Protein AF-A0A7C2QLD8-F1 (afdb_monomer_lite)

Radius of gyration: 31.23 Å; chains: 1; bounding box: 76×57×79 Å

Secondary structure (DSSP, 8-state):
--SHHHHHHHHHHHHHHHHHHHHTHHHHHHHHHHHHHTT-HHHHHHHHHHHHHHGGG-GGGHHHHHHHHHHHHHHHHHTT-HHHHHHHHHHHHHTT---HHHHHHHHHHHHHHHHHHHHHHHHHHHHHHHHHHHHHHHHHHHHHTT-EEEEE--S-HHHHHHHHT--TTS----EEEEE---TT-PPPPPPP---GGGT----

Foldseek 3Di:
DPPVVVVVVVVVVVVVVLVVLLVCLVVLLVVLVVCLVVVVLVVNLVSLVSSCVSVPPDPVCVVSNVSSLLSNLVSCVVVLVLVCLQVSCVVVVVVPDDDPSSVVSNVVSVVVVVVVVVVLVVVQVVLLVVVVVVVVVVQVVLVVVQKHKDKADPDDPVVVCVVVVPDPSHDDNIDMDIGHDDPVDDDDPDDDDDDCVVPDDDD

pLDDT: mean 89.8, std 9.52, range [50.75, 98.25]

Sequence (203 aa):
MGVKNKEEELSQKIETLKKKAIKDIPLKTKELNRLFNKKDYNKAKKEAKNILNWADTIDEYLEYRKNALRILLQIYSSEKDYDRIIITFEDYKEIGYSDKNCTDIYEKAKKEKDKKKRQENIAKMRAVRDASLFAMNLMLIARFFNLETHPMEGFNEKLLREFLNIEDYKEIPLIIAIGYKDLTKELLPQGIRFPFSDFGKII

Structure (mmCIF, N/CA/C/O backbone):
data_AF-A0A7C2QLD8-F1
#
_entry.id   AF-A0A7C2QLD8-F1
#
loop_
_atom_site.group_PDB
_atom_site.id
_atom_site.type_symbol
_atom_site.label_atom_id
_atom_site.label_alt_id
_atom_site.label_comp_id
_atom_site.label_asym_id
_atom_site.label_entity_id
_atom_site.label_seq_id
_atom_site.pdbx_PDB_ins_code
_atom_site.Cartn_x
_atom_site.Cartn_y
_atom_site.Cartn_z
_atom_site.occupancy
_atom_site.B_iso_or_equiv
_atom_site.auth_seq_id
_atom_site.auth_comp_id
_atom_site.auth_asym_id
_atom_site.auth_atom_id
_atom_site.pdbx_PDB_model_num
ATOM 1 N N . MET A 1 1 ? 48.473 -26.839 -20.987 1.00 50.75 1 MET A N 1
ATOM 2 C CA . MET A 1 1 ? 48.620 -25.764 -22.002 1.00 50.75 1 MET A CA 1
ATOM 3 C C . MET A 1 1 ? 47.391 -25.557 -22.909 1.00 50.75 1 MET A C 1
ATOM 5 O O . MET A 1 1 ? 47.418 -24.621 -23.689 1.00 50.75 1 MET A O 1
ATOM 9 N N . GLY A 1 2 ? 46.295 -26.331 -22.802 1.00 55.78 2 GLY A N 1
ATOM 10 C CA . GLY A 1 2 ? 45.132 -26.210 -23.712 1.00 55.78 2 GLY A CA 1
ATOM 11 C C . GLY A 1 2 ? 43.966 -25.302 -23.273 1.00 55.78 2 GLY A C 1
ATOM 12 O O . GLY A 1 2 ? 43.025 -25.141 -24.041 1.00 55.78 2 GLY A O 1
ATOM 13 N N . VAL A 1 3 ? 43.995 -24.728 -22.061 1.00 53.91 3 VAL A N 1
ATOM 14 C CA . VAL A 1 3 ? 42.891 -23.897 -21.521 1.00 53.91 3 VAL A CA 1
ATOM 15 C C . VAL A 1 3 ? 43.094 -22.403 -21.821 1.00 53.91 3 VAL A C 1
ATOM 17 O O . VAL A 1 3 ? 42.175 -21.766 -22.323 1.00 53.91 3 VAL A O 1
ATOM 20 N N . LYS A 1 4 ? 44.322 -21.878 -21.658 1.00 54.81 4 LYS A N 1
ATOM 21 C CA . LYS A 1 4 ? 44.669 -20.470 -21.959 1.00 54.81 4 LYS A CA 1
ATOM 22 C C . LYS A 1 4 ? 44.358 -20.051 -23.407 1.00 54.81 4 LYS A C 1
ATOM 24 O O . LYS A 1 4 ? 43.872 -18.954 -23.632 1.00 54.81 4 LYS A O 1
ATOM 29 N N . ASN A 1 5 ? 44.547 -20.959 -24.369 1.00 64.38 5 ASN A N 1
ATOM 30 C CA . ASN A 1 5 ? 44.339 -20.678 -25.795 1.00 64.38 5 ASN A CA 1
ATOM 31 C C . ASN A 1 5 ? 42.841 -20.542 -26.166 1.00 64.38 5 ASN A C 1
ATOM 33 O O . ASN A 1 5 ? 42.479 -19.769 -27.045 1.00 64.38 5 ASN A O 1
ATOM 37 N N . LYS A 1 6 ? 41.940 -21.246 -25.456 1.00 68.88 6 LYS A N 1
ATOM 38 C CA . LYS A 1 6 ? 40.483 -21.125 -25.664 1.00 68.88 6 LYS A CA 1
ATOM 39 C C . LYS A 1 6 ? 39.905 -19.851 -25.043 1.00 68.88 6 LYS A C 1
ATOM 41 O O . LYS A 1 6 ? 38.970 -19.282 -25.599 1.00 68.88 6 LYS A O 1
ATOM 46 N N . GLU A 1 7 ? 40.446 -19.409 -23.909 1.00 73.31 7 GLU A N 1
ATOM 47 C CA . GLU A 1 7 ? 40.045 -18.152 -23.261 1.00 73.31 7 GLU A CA 1
ATOM 48 C C . GLU A 1 7 ? 40.480 -16.925 -24.075 1.00 73.31 7 GLU A C 1
ATOM 50 O O . GLU A 1 7 ? 39.701 -15.980 -24.225 1.00 73.31 7 GLU A O 1
ATOM 55 N N . GLU A 1 8 ? 41.675 -16.959 -24.672 1.00 75.25 8 GLU A N 1
ATOM 56 C CA . GLU A 1 8 ? 42.150 -15.919 -25.595 1.00 75.25 8 GLU A CA 1
ATOM 57 C C . GLU A 1 8 ? 41.310 -15.865 -26.880 1.00 75.25 8 GLU A C 1
ATOM 59 O O . GLU A 1 8 ? 40.877 -14.785 -27.287 1.00 75.25 8 GLU A O 1
ATOM 64 N N . GLU A 1 9 ? 40.980 -17.016 -27.477 1.00 77.69 9 GLU A N 1
ATOM 65 C CA . GLU A 1 9 ? 40.139 -17.083 -28.681 1.00 77.69 9 GLU A CA 1
ATOM 66 C C . GLU A 1 9 ? 38.700 -16.591 -28.419 1.00 77.69 9 GLU A C 1
ATOM 68 O O . GLU A 1 9 ? 38.104 -15.887 -29.242 1.00 77.69 9 GLU A O 1
ATOM 73 N N . LEU A 1 10 ? 38.131 -16.918 -27.252 1.00 78.12 10 LEU A N 1
ATOM 74 C CA . LEU A 1 10 ? 36.814 -16.432 -26.835 1.00 78.12 10 LEU A CA 1
ATOM 75 C C . LEU A 1 10 ? 36.833 -14.916 -26.591 1.00 78.12 10 LEU A C 1
ATOM 77 O O . LEU A 1 10 ? 35.925 -14.213 -27.037 1.00 78.12 10 LEU A O 1
ATOM 81 N N . SER A 1 11 ? 37.881 -14.406 -25.942 1.00 76.44 11 SER A N 1
ATOM 82 C CA . SER A 1 11 ? 38.056 -12.973 -25.680 1.00 76.44 11 SER A CA 1
ATOM 83 C C . SER A 1 11 ? 38.175 -12.171 -26.980 1.00 76.44 11 SER A C 1
ATOM 85 O O . SER A 1 11 ? 37.479 -11.169 -27.149 1.00 76.44 11 SER A O 1
ATOM 87 N N . GLN A 1 12 ? 38.946 -12.662 -27.955 1.00 77.75 12 GLN A N 1
ATOM 88 C CA . GLN A 1 12 ? 39.063 -12.047 -29.283 1.00 77.75 12 GLN A CA 1
ATOM 89 C C . GLN A 1 12 ? 37.739 -12.066 -30.065 1.00 77.75 12 GLN A C 1
ATOM 91 O O . GLN A 1 12 ? 37.377 -11.075 -30.712 1.00 77.75 12 GLN A O 1
ATOM 96 N N . LYS A 1 13 ? 36.963 -13.159 -29.982 1.00 80.50 13 LYS A N 1
ATOM 97 C CA . LYS A 1 13 ? 35.613 -13.229 -30.575 1.00 80.50 13 LYS A CA 1
ATOM 98 C C . LYS A 1 13 ? 34.661 -12.223 -29.930 1.00 80.50 13 LYS A C 1
ATOM 100 O O . LYS A 1 13 ? 33.945 -11.528 -30.650 1.00 80.50 13 LYS A O 1
ATOM 105 N N . ILE A 1 14 ? 34.674 -12.100 -28.603 1.00 78.31 14 ILE A N 1
ATOM 106 C CA . ILE A 1 14 ? 33.857 -11.121 -27.867 1.00 78.31 14 ILE A CA 1
ATOM 107 C C . ILE A 1 14 ? 34.224 -9.694 -28.282 1.00 78.31 14 ILE A C 1
ATOM 109 O O . ILE A 1 14 ? 33.335 -8.883 -28.540 1.00 78.31 14 ILE A O 1
ATOM 113 N N . GLU A 1 15 ? 35.512 -9.381 -28.396 1.00 76.12 15 GLU A N 1
ATOM 114 C CA . GLU A 1 15 ? 35.967 -8.046 -28.785 1.00 76.12 15 GLU A CA 1
ATOM 115 C C . GLU A 1 15 ? 35.586 -7.700 -30.233 1.00 76.12 15 GLU A C 1
ATOM 117 O O . GLU A 1 15 ? 35.131 -6.590 -30.518 1.00 76.12 15 GLU A O 1
ATOM 122 N N . THR A 1 16 ? 35.670 -8.674 -31.142 1.00 76.69 16 THR A N 1
ATOM 123 C CA . THR A 1 16 ? 35.228 -8.523 -32.538 1.00 76.69 16 THR A CA 1
ATOM 124 C C . THR A 1 16 ? 33.717 -8.289 -32.628 1.00 76.69 16 THR A C 1
ATOM 126 O O . THR A 1 16 ? 33.258 -7.415 -33.368 1.00 76.69 16 THR A O 1
ATOM 129 N N . LEU A 1 17 ? 32.930 -9.025 -31.836 1.00 75.38 17 LEU A N 1
ATOM 130 C CA . LEU A 1 17 ? 31.478 -8.849 -31.746 1.00 75.38 17 LEU A CA 1
ATOM 131 C C . LEU A 1 17 ? 31.103 -7.479 -31.169 1.00 75.38 17 LEU A C 1
ATOM 133 O O . LEU A 1 17 ? 30.200 -6.834 -31.701 1.00 75.38 17 LEU A O 1
ATOM 137 N N . LYS A 1 18 ? 31.819 -7.000 -30.142 1.00 71.62 18 LYS A N 1
ATOM 138 C CA . LYS A 1 18 ? 31.641 -5.648 -29.587 1.00 71.62 18 LYS A CA 1
ATOM 139 C C . LYS A 1 18 ? 31.936 -4.571 -30.633 1.00 71.62 18 LYS A C 1
ATOM 141 O O . LYS A 1 18 ? 31.103 -3.695 -30.842 1.00 71.62 18 LYS A O 1
ATOM 146 N N . LYS A 1 19 ? 33.059 -4.669 -31.355 1.00 74.06 19 LYS A N 1
ATOM 147 C CA . LYS A 1 19 ? 33.427 -3.723 -32.430 1.00 74.06 19 LYS A CA 1
ATOM 148 C C . LYS A 1 19 ? 32.376 -3.675 -33.544 1.00 74.06 19 LYS A C 1
ATOM 150 O O . LYS A 1 19 ? 32.024 -2.594 -34.012 1.00 74.06 19 LYS A O 1
ATOM 155 N N . LYS A 1 20 ? 31.828 -4.831 -33.937 1.00 74.44 20 LYS A N 1
ATOM 156 C CA . LYS A 1 20 ? 30.738 -4.905 -34.922 1.00 74.44 20 LYS A CA 1
ATOM 157 C C . LYS A 1 20 ? 29.444 -4.273 -34.397 1.00 74.44 20 LYS A C 1
ATOM 159 O O . LYS A 1 20 ? 28.842 -3.468 -35.097 1.00 74.44 20 LYS A O 1
ATOM 164 N N . ALA A 1 21 ? 29.053 -4.586 -33.161 1.00 72.94 21 ALA A N 1
ATOM 165 C CA . ALA A 1 21 ? 27.868 -4.011 -32.525 1.00 72.94 21 ALA A CA 1
ATOM 166 C C . ALA A 1 21 ? 27.936 -2.479 -32.412 1.00 72.94 21 ALA A C 1
ATOM 168 O O . ALA A 1 21 ? 26.931 -1.818 -32.660 1.00 72.94 21 ALA A O 1
ATOM 169 N N . ILE A 1 22 ? 29.114 -1.923 -32.105 1.00 73.50 22 ILE A N 1
ATOM 170 C CA . ILE A 1 22 ? 29.354 -0.474 -32.046 1.00 73.50 22 ILE A CA 1
ATOM 171 C C . ILE A 1 22 ? 29.157 0.173 -33.426 1.00 73.50 22 ILE A C 1
ATOM 173 O O . ILE A 1 22 ? 28.433 1.158 -33.546 1.00 73.50 22 ILE A O 1
ATOM 177 N N . LYS A 1 23 ? 29.721 -0.417 -34.489 1.00 77.31 23 LYS A N 1
ATOM 178 C CA . LYS A 1 23 ? 29.583 0.097 -35.865 1.00 77.31 23 LYS A CA 1
ATOM 179 C C . LYS A 1 23 ? 28.127 0.124 -36.353 1.00 77.31 23 LYS A C 1
ATOM 181 O O . LYS A 1 23 ? 27.756 0.987 -37.146 1.00 77.31 23 LYS A O 1
ATOM 186 N N . ASP A 1 24 ? 27.299 -0.796 -35.864 1.00 84.56 24 ASP A N 1
ATOM 187 C CA . ASP A 1 24 ? 25.896 -0.928 -36.263 1.00 84.56 24 ASP A CA 1
ATOM 188 C C . ASP A 1 24 ? 24.938 -0.003 -35.479 1.00 84.56 24 ASP A C 1
ATOM 190 O O . ASP A 1 24 ? 23.747 0.050 -35.806 1.00 84.56 24 ASP A O 1
ATOM 194 N N . ILE A 1 25 ? 25.414 0.752 -34.474 1.00 84.75 25 ILE A N 1
ATOM 195 C CA . ILE A 1 25 ? 24.577 1.631 -33.629 1.00 84.75 25 ILE A CA 1
ATOM 196 C C . ILE A 1 25 ? 23.670 2.562 -34.457 1.00 84.75 25 ILE A C 1
ATOM 198 O O . ILE A 1 25 ? 22.463 2.566 -34.197 1.00 84.75 25 ILE A O 1
ATOM 202 N N . PRO A 1 26 ? 24.149 3.287 -35.490 1.00 88.31 26 PRO A N 1
ATOM 203 C CA . PRO A 1 26 ? 23.287 4.186 -36.262 1.00 88.31 26 PRO A CA 1
ATOM 204 C C . PRO A 1 26 ? 22.123 3.469 -36.963 1.00 88.31 26 PR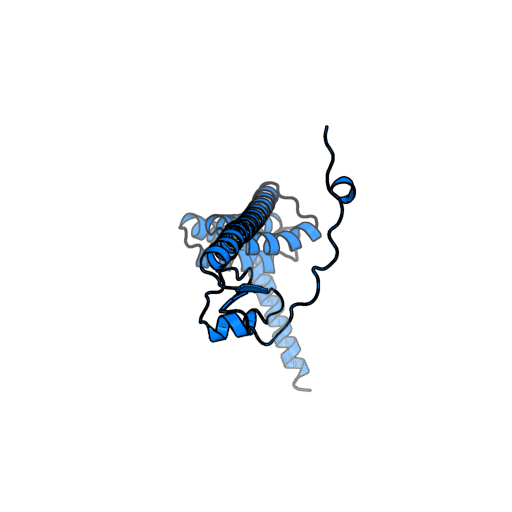O A C 1
ATOM 206 O O . PRO A 1 26 ? 20.997 3.975 -36.999 1.00 88.31 26 PRO A O 1
ATOM 209 N N . LEU A 1 27 ? 22.368 2.270 -37.505 1.00 89.56 27 LEU A N 1
ATOM 210 C CA . LEU A 1 27 ? 21.331 1.446 -38.137 1.00 89.56 27 LEU A CA 1
ATOM 211 C C . LEU A 1 27 ? 20.310 0.968 -37.103 1.00 89.56 27 LEU A C 1
ATOM 213 O O . LEU A 1 27 ? 19.102 1.032 -37.337 1.00 89.56 27 LEU A O 1
ATOM 217 N N . LYS A 1 28 ? 20.788 0.557 -35.931 1.00 90.19 28 LYS A N 1
ATOM 218 C CA . LYS A 1 28 ? 19.948 0.129 -34.811 1.00 90.19 28 LYS A CA 1
ATOM 219 C C . LYS A 1 28 ? 19.099 1.260 -34.253 1.00 90.19 28 LYS A C 1
ATOM 221 O O . LYS A 1 28 ? 17.936 1.041 -33.935 1.00 90.19 28 LYS A O 1
ATOM 226 N N . THR A 1 29 ? 19.612 2.486 -34.203 1.00 91.12 29 THR A N 1
ATOM 227 C CA . THR A 1 29 ? 18.812 3.648 -33.800 1.00 91.12 29 THR A CA 1
ATOM 228 C C . THR A 1 29 ? 17.706 3.960 -34.809 1.00 91.12 29 THR A C 1
ATOM 230 O O . THR A 1 29 ? 16.588 4.280 -34.402 1.00 91.12 29 THR A O 1
ATOM 233 N N . LYS A 1 30 ? 17.962 3.819 -36.119 1.00 93.50 30 LYS A N 1
ATOM 234 C CA . LYS A 1 30 ? 16.899 3.929 -37.139 1.00 93.50 30 LYS A CA 1
ATOM 235 C C . LYS A 1 30 ? 15.816 2.874 -36.924 1.00 93.50 30 LYS A C 1
ATOM 237 O O . LYS A 1 30 ? 14.629 3.199 -36.973 1.00 93.50 30 LYS A O 1
ATOM 242 N N . GLU A 1 31 ? 16.219 1.639 -36.639 1.00 94.06 31 GLU A N 1
ATOM 243 C CA . GLU A 1 31 ? 15.288 0.553 -36.336 1.00 94.06 31 GLU A CA 1
ATOM 244 C C . GLU A 1 31 ? 14.499 0.811 -35.046 1.00 94.06 31 GLU A C 1
ATOM 246 O O . GLU A 1 31 ? 13.280 0.656 -35.041 1.00 94.06 31 GLU A O 1
ATOM 251 N N . LEU A 1 32 ? 15.146 1.294 -33.984 1.00 95.06 32 LEU A N 1
ATOM 252 C CA . LEU A 1 32 ? 14.486 1.690 -32.741 1.00 95.06 32 LEU A CA 1
ATOM 253 C C . LEU A 1 32 ? 13.389 2.731 -32.995 1.00 95.06 32 LEU A C 1
ATOM 255 O O . LEU A 1 32 ? 12.254 2.544 -32.559 1.00 95.06 32 LEU A O 1
ATOM 259 N N . ASN A 1 33 ? 13.704 3.797 -33.736 1.00 94.12 33 ASN A N 1
ATOM 260 C CA . ASN A 1 33 ? 12.729 4.832 -34.088 1.00 94.12 33 ASN A CA 1
ATOM 261 C C . ASN A 1 33 ? 11.556 4.242 -34.887 1.00 94.12 33 ASN A C 1
ATOM 263 O O . ASN A 1 33 ? 10.396 4.565 -34.631 1.00 94.12 33 ASN A O 1
ATOM 267 N N . ARG A 1 34 ? 11.839 3.329 -35.825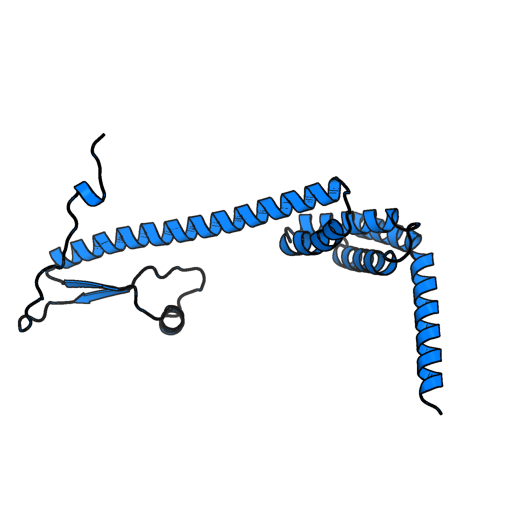 1.00 96.50 34 ARG A N 1
ATOM 268 C CA . ARG A 1 34 ? 10.810 2.627 -36.603 1.00 96.50 34 ARG A CA 1
ATOM 269 C C . ARG A 1 34 ? 9.896 1.789 -35.708 1.00 96.50 34 ARG A C 1
ATOM 271 O O . ARG A 1 34 ? 8.678 1.854 -35.865 1.00 96.50 34 ARG A O 1
ATOM 278 N N . LEU A 1 35 ? 10.465 1.012 -34.787 1.00 95.62 35 LEU A N 1
ATOM 279 C CA . LEU A 1 35 ? 9.721 0.172 -33.843 1.00 95.62 35 LEU A CA 1
ATOM 280 C C . LEU A 1 35 ? 8.861 1.018 -32.902 1.00 95.62 35 LEU A C 1
ATOM 282 O O . LEU A 1 35 ? 7.687 0.706 -32.704 1.00 95.62 35 LEU A O 1
ATOM 286 N N . PHE A 1 36 ? 9.416 2.114 -32.384 1.00 95.19 36 PHE A N 1
ATOM 287 C CA . PHE A 1 36 ? 8.699 3.052 -31.526 1.00 95.19 36 PHE A CA 1
ATOM 288 C C . PHE A 1 36 ? 7.504 3.689 -32.246 1.00 95.19 36 PHE A C 1
ATOM 290 O O . PHE A 1 36 ? 6.389 3.655 -31.727 1.00 95.19 36 PHE A O 1
ATOM 297 N N . ASN A 1 37 ? 7.696 4.165 -33.480 1.00 95.25 37 ASN A N 1
ATOM 298 C CA . ASN A 1 37 ? 6.623 4.747 -34.294 1.00 95.25 37 ASN A CA 1
ATOM 299 C C . ASN A 1 37 ? 5.527 3.729 -34.643 1.00 95.25 37 ASN A C 1
ATOM 301 O O . ASN A 1 37 ? 4.348 4.073 -34.690 1.00 95.25 37 ASN A O 1
ATOM 305 N N . LYS A 1 38 ? 5.899 2.459 -34.842 1.00 95.56 38 LYS A N 1
ATOM 306 C CA . LYS A 1 38 ? 4.953 1.347 -35.036 1.00 95.56 38 LYS A CA 1
ATOM 307 C C . LYS A 1 38 ? 4.276 0.877 -33.745 1.00 95.56 38 LYS A C 1
ATOM 309 O O . LYS A 1 38 ? 3.444 -0.023 -33.810 1.00 95.56 38 LYS A O 1
ATOM 314 N N . LYS A 1 39 ? 4.622 1.459 -32.592 1.00 93.31 39 LYS A N 1
ATOM 315 C CA . LYS A 1 39 ? 4.163 1.049 -31.256 1.00 93.31 39 LYS A CA 1
ATOM 316 C C . LYS A 1 39 ? 4.509 -0.403 -30.895 1.00 93.31 39 LYS A C 1
ATOM 318 O O . LYS A 1 39 ? 3.873 -0.995 -30.028 1.00 93.31 39 LYS A O 1
ATOM 323 N N . ASP A 1 40 ? 5.549 -0.975 -31.506 1.00 95.69 40 ASP A N 1
ATOM 324 C CA . ASP A 1 40 ? 6.104 -2.272 -31.093 1.00 95.69 40 ASP A CA 1
ATOM 325 C C . ASP A 1 40 ? 7.029 -2.058 -29.883 1.00 95.69 40 ASP A C 1
ATOM 327 O O . ASP A 1 40 ? 8.259 -2.128 -29.966 1.00 95.69 40 ASP A O 1
ATOM 331 N N . TYR A 1 41 ? 6.422 -1.710 -28.743 1.00 94.25 41 TYR A N 1
ATOM 332 C CA . TYR A 1 41 ? 7.142 -1.279 -27.543 1.00 94.25 41 TYR A CA 1
ATOM 333 C C . TYR A 1 41 ? 8.012 -2.377 -26.936 1.00 94.25 41 TYR A C 1
ATOM 335 O O . TYR A 1 41 ? 9.070 -2.083 -26.386 1.00 94.25 41 TYR A O 1
ATOM 343 N N . ASN A 1 42 ? 7.635 -3.648 -27.078 1.00 94.00 42 ASN A N 1
ATOM 344 C CA . ASN A 1 42 ? 8.445 -4.755 -26.573 1.00 94.00 42 ASN A CA 1
ATOM 345 C C . ASN A 1 42 ? 9.786 -4.851 -27.309 1.00 94.00 42 ASN A C 1
ATOM 347 O O . ASN A 1 42 ? 10.839 -4.913 -26.666 1.00 94.00 42 ASN A O 1
ATOM 351 N N . LYS A 1 43 ? 9.771 -4.803 -28.648 1.00 95.12 43 LYS A N 1
ATOM 352 C CA . LYS A 1 43 ? 11.015 -4.810 -29.429 1.00 95.12 43 LYS A CA 1
ATOM 353 C C . LYS A 1 43 ? 11.778 -3.497 -29.287 1.00 95.12 43 LYS A C 1
ATOM 355 O O . LYS A 1 43 ? 12.996 -3.538 -29.138 1.00 95.12 43 LYS A O 1
ATOM 360 N N . ALA A 1 44 ? 11.084 -2.358 -29.251 1.00 95.38 44 ALA A N 1
ATOM 361 C CA . ALA A 1 44 ? 11.714 -1.053 -29.053 1.00 95.38 44 ALA A CA 1
ATOM 362 C C . ALA A 1 44 ? 12.468 -0.975 -27.714 1.00 95.38 44 ALA A C 1
ATOM 364 O O . ALA A 1 44 ? 13.627 -0.575 -27.692 1.00 95.38 44 ALA A O 1
ATOM 365 N N . LYS A 1 45 ? 11.873 -1.440 -26.603 1.00 95.56 45 LYS A N 1
ATOM 366 C CA . LYS A 1 45 ? 12.555 -1.501 -25.296 1.00 95.56 45 LYS A CA 1
ATOM 367 C C . LYS A 1 45 ? 13.815 -2.360 -25.345 1.00 95.56 45 LYS A C 1
ATOM 369 O O . LYS A 1 45 ? 14.839 -1.970 -24.787 1.00 95.56 45 LYS A O 1
ATOM 374 N N . LYS A 1 46 ? 13.747 -3.526 -25.999 1.00 94.56 46 LYS A N 1
ATOM 375 C CA . LYS A 1 46 ? 14.904 -4.419 -26.157 1.00 94.56 46 LYS A CA 1
ATOM 376 C C . LYS A 1 46 ? 16.024 -3.730 -26.935 1.00 94.56 46 LYS A C 1
ATOM 378 O O . LYS A 1 46 ? 17.168 -3.752 -26.492 1.00 94.56 46 LYS A O 1
ATOM 383 N N . GLU A 1 47 ? 15.692 -3.086 -28.049 1.00 93.38 47 GLU A N 1
ATOM 384 C CA . GLU A 1 47 ? 16.689 -2.422 -28.888 1.00 93.38 47 GLU A CA 1
ATOM 385 C C . GLU A 1 47 ? 17.282 -1.176 -28.220 1.00 93.38 47 GLU A C 1
ATOM 387 O O . GLU A 1 47 ? 18.493 -0.979 -28.276 1.00 93.38 47 GLU A O 1
ATOM 392 N N . ALA A 1 48 ? 16.474 -0.391 -27.501 1.00 93.06 48 ALA A N 1
ATOM 393 C CA . ALA A 1 48 ? 16.963 0.737 -26.713 1.00 93.06 48 ALA A CA 1
ATOM 394 C C . ALA A 1 48 ? 17.980 0.290 -25.652 1.00 93.06 48 ALA A C 1
ATOM 396 O O . ALA A 1 48 ? 19.064 0.858 -25.578 1.00 93.06 48 ALA A O 1
ATOM 397 N N . LYS A 1 49 ? 17.684 -0.773 -24.889 1.00 91.50 49 LYS A N 1
ATOM 398 C CA . LYS A 1 49 ? 18.621 -1.337 -23.897 1.00 91.50 49 LYS A CA 1
ATOM 399 C C . LYS A 1 49 ? 19.924 -1.820 -24.533 1.00 91.50 49 LYS A C 1
ATOM 401 O O . LYS A 1 49 ? 20.991 -1.570 -23.985 1.00 91.50 49 LYS A O 1
ATOM 406 N N . ASN A 1 50 ? 19.848 -2.469 -25.697 1.00 89.44 50 ASN A N 1
ATOM 407 C CA . ASN A 1 50 ? 21.040 -2.892 -26.434 1.00 89.44 50 ASN A CA 1
ATOM 408 C C . ASN A 1 50 ? 21.927 -1.691 -26.799 1.00 89.44 50 ASN A C 1
ATOM 410 O O . ASN A 1 50 ? 23.130 -1.729 -26.561 1.00 89.44 50 ASN A O 1
ATOM 414 N N . ILE A 1 51 ? 21.332 -0.617 -27.334 1.00 89.12 51 ILE A N 1
ATOM 415 C CA . ILE A 1 51 ? 22.063 0.607 -27.694 1.00 89.12 51 ILE A CA 1
ATOM 416 C C . ILE A 1 51 ? 22.692 1.248 -26.452 1.00 89.12 51 ILE A C 1
ATOM 418 O O . ILE A 1 51 ? 23.867 1.597 -26.493 1.00 89.12 51 ILE A O 1
ATOM 422 N N . LEU A 1 52 ? 21.946 1.365 -25.348 1.00 88.25 52 LEU A N 1
ATOM 423 C CA . LEU A 1 52 ? 22.455 1.938 -24.097 1.00 88.25 52 LEU A CA 1
ATOM 424 C C . LEU A 1 52 ? 23.656 1.160 -23.545 1.00 88.25 52 LEU A C 1
ATOM 426 O O . LEU A 1 52 ? 24.634 1.779 -23.145 1.00 88.25 52 LEU A O 1
ATOM 430 N N . ASN A 1 53 ? 23.613 -0.174 -23.594 1.00 84.31 53 ASN A N 1
ATOM 431 C CA . ASN A 1 53 ? 24.700 -1.029 -23.115 1.00 84.31 53 ASN A CA 1
ATOM 432 C C . ASN A 1 53 ? 25.964 -0.957 -23.989 1.00 84.31 53 ASN A C 1
ATOM 434 O O . ASN A 1 53 ? 27.067 -1.150 -23.489 1.00 84.31 53 ASN A O 1
ATOM 438 N N . TRP A 1 54 ? 25.824 -0.755 -25.303 1.00 79.94 54 TRP A N 1
ATOM 439 C CA . TRP A 1 54 ? 26.964 -0.756 -26.231 1.00 79.94 54 TRP A CA 1
ATOM 440 C C . TRP A 1 54 ? 27.579 0.625 -26.456 1.00 79.94 54 TRP A C 1
ATOM 442 O O . TRP A 1 54 ? 28.754 0.710 -26.800 1.00 79.94 54 TRP A O 1
ATOM 452 N N . ALA A 1 55 ? 26.805 1.695 -26.272 1.00 70.31 55 ALA A N 1
ATOM 453 C CA . ALA A 1 55 ? 27.252 3.070 -26.483 1.00 70.31 55 ALA A CA 1
ATOM 454 C C . ALA A 1 55 ? 27.975 3.683 -25.266 1.00 70.31 55 ALA A C 1
ATOM 456 O O . ALA A 1 55 ? 28.371 4.842 -25.323 1.00 70.31 55 ALA A O 1
ATOM 457 N N . ASP A 1 56 ? 28.143 2.937 -24.170 1.00 63.12 56 ASP A N 1
ATOM 458 C CA . ASP A 1 56 ? 28.709 3.441 -22.908 1.00 63.12 56 ASP A CA 1
ATOM 459 C C . ASP A 1 56 ? 30.221 3.747 -22.983 1.00 63.12 56 ASP A C 1
ATOM 461 O O . ASP A 1 56 ? 30.792 4.334 -22.074 1.00 63.12 56 ASP A O 1
ATOM 465 N N . THR A 1 57 ? 30.888 3.358 -24.075 1.00 58.31 57 THR A N 1
ATOM 466 C CA . THR A 1 57 ? 32.356 3.339 -24.175 1.00 58.31 57 THR A CA 1
ATOM 467 C C . THR A 1 57 ? 32.979 4.405 -25.084 1.00 58.31 57 THR A C 1
ATOM 469 O O . THR A 1 57 ? 34.203 4.447 -25.173 1.00 58.31 57 THR A O 1
ATOM 472 N N . ILE A 1 58 ? 32.198 5.213 -25.820 1.00 63.62 58 ILE A N 1
ATOM 473 C CA . ILE A 1 58 ? 32.730 6.112 -26.869 1.00 63.62 58 ILE A CA 1
ATOM 474 C C . ILE A 1 58 ? 31.867 7.383 -27.010 1.00 63.62 58 ILE A C 1
ATOM 476 O O . ILE A 1 58 ? 30.687 7.291 -27.355 1.00 63.62 58 ILE A O 1
ATOM 480 N N . ASP A 1 59 ? 32.477 8.564 -26.846 1.00 67.19 59 ASP A N 1
ATOM 481 C CA . ASP A 1 59 ? 31.811 9.883 -26.928 1.00 67.19 59 ASP A CA 1
ATOM 482 C C . ASP A 1 59 ? 31.087 10.138 -28.263 1.00 67.19 59 ASP A C 1
ATOM 484 O O . ASP A 1 59 ? 30.046 10.795 -28.302 1.00 67.19 59 ASP A O 1
ATOM 488 N N . GLU A 1 60 ? 31.584 9.559 -29.360 1.00 76.12 60 GLU A N 1
ATOM 489 C CA . GLU A 1 60 ? 30.991 9.652 -30.703 1.00 76.12 60 GLU A CA 1
ATOM 490 C C . GLU A 1 60 ? 29.527 9.165 -30.752 1.00 76.12 60 GLU A C 1
ATOM 492 O O . GLU A 1 60 ? 28.729 9.665 -31.548 1.00 76.12 60 GLU A O 1
ATOM 497 N N . TYR A 1 61 ? 29.131 8.232 -29.874 1.00 80.50 61 TYR A N 1
ATOM 498 C CA . TYR A 1 61 ? 27.778 7.658 -29.871 1.00 80.50 61 TYR A CA 1
ATOM 499 C C . TYR A 1 61 ? 26.829 8.274 -28.839 1.00 80.50 61 TYR A C 1
ATOM 501 O O . TYR A 1 61 ? 25.706 7.785 -28.658 1.00 80.50 61 TYR A O 1
ATOM 509 N N . LEU A 1 62 ? 27.235 9.369 -28.192 1.00 80.25 62 LEU A N 1
ATOM 510 C CA . LEU A 1 62 ? 26.463 10.009 -27.130 1.00 80.25 62 LEU A CA 1
ATOM 511 C C . LEU A 1 62 ? 25.042 10.390 -27.578 1.00 80.25 62 LEU A C 1
ATOM 513 O O . LEU A 1 62 ? 24.087 10.191 -26.830 1.00 80.25 62 LEU A O 1
ATOM 517 N N . GLU A 1 63 ? 24.873 10.881 -28.807 1.00 84.19 63 GLU A N 1
ATOM 518 C CA . GLU A 1 63 ? 23.558 11.290 -29.323 1.00 84.19 63 GLU A CA 1
ATOM 519 C C . GLU A 1 63 ? 22.615 10.097 -29.558 1.00 84.19 63 GLU A C 1
ATOM 521 O O . GLU A 1 63 ? 21.422 10.146 -29.246 1.00 84.19 63 GLU A O 1
ATOM 526 N N . TYR A 1 64 ? 23.150 8.968 -30.029 1.00 87.88 64 TYR A N 1
ATOM 527 C CA . TYR A 1 64 ? 22.374 7.737 -30.193 1.00 87.88 64 TYR A CA 1
ATOM 528 C C . TYR A 1 64 ? 21.943 7.167 -28.840 1.00 87.88 64 TYR A C 1
ATOM 530 O O . TYR A 1 64 ? 20.804 6.712 -28.690 1.00 87.88 64 TYR A O 1
ATOM 538 N N . ARG A 1 65 ? 22.829 7.251 -27.842 1.00 85.88 65 ARG A N 1
ATOM 539 C CA . ARG A 1 65 ? 22.546 6.870 -26.456 1.00 85.88 65 ARG A CA 1
ATOM 540 C C . ARG A 1 65 ? 21.451 7.750 -25.849 1.00 85.88 65 ARG A C 1
ATOM 542 O O . ARG A 1 65 ? 20.478 7.215 -25.319 1.00 85.88 65 ARG A O 1
ATOM 549 N N . LYS A 1 66 ? 21.555 9.076 -26.001 1.00 87.50 66 LYS A N 1
ATOM 550 C CA . LYS A 1 66 ? 20.528 10.054 -25.594 1.00 87.50 66 LYS A CA 1
ATOM 551 C C . LYS A 1 66 ? 19.163 9.715 -26.186 1.00 87.50 66 LYS A C 1
ATOM 553 O O . LYS A 1 66 ? 18.171 9.630 -25.460 1.00 87.50 66 LYS A O 1
ATOM 558 N N . ASN A 1 67 ? 19.106 9.458 -27.496 1.00 90.50 67 ASN A N 1
ATOM 559 C CA . ASN A 1 67 ? 17.856 9.099 -28.164 1.00 90.50 67 ASN A CA 1
ATOM 560 C C . ASN A 1 67 ? 17.273 7.776 -27.642 1.00 90.50 67 ASN A C 1
ATOM 562 O O . ASN A 1 67 ? 16.070 7.695 -27.389 1.00 90.50 67 ASN A O 1
ATOM 566 N N . ALA A 1 68 ? 18.112 6.753 -27.451 1.00 92.38 68 ALA A N 1
ATOM 567 C CA . ALA A 1 68 ? 17.679 5.466 -26.915 1.00 92.38 68 ALA A CA 1
ATOM 568 C C . ALA A 1 68 ? 17.115 5.593 -25.492 1.00 92.38 68 ALA A C 1
ATOM 570 O O . ALA A 1 68 ? 16.043 5.048 -25.218 1.00 92.38 68 ALA A O 1
ATOM 571 N N . LEU A 1 69 ? 17.780 6.361 -24.621 1.00 92.25 69 LEU A N 1
ATOM 572 C CA . LEU A 1 69 ? 17.307 6.641 -23.264 1.00 92.25 69 LEU A CA 1
ATOM 573 C C . LEU A 1 69 ? 15.962 7.365 -23.299 1.00 92.25 69 LEU A C 1
ATOM 575 O O . LEU A 1 69 ? 15.006 6.922 -22.667 1.00 92.25 69 LEU A O 1
ATOM 579 N N . ARG A 1 70 ? 15.853 8.431 -24.098 1.00 92.81 70 ARG A N 1
ATOM 580 C CA . ARG A 1 70 ? 14.617 9.207 -24.244 1.00 92.81 70 ARG A CA 1
ATOM 581 C C . ARG A 1 70 ? 13.440 8.331 -24.669 1.00 92.81 70 ARG A C 1
ATOM 583 O O . ARG A 1 70 ? 12.380 8.404 -24.055 1.00 92.81 70 ARG A O 1
ATOM 590 N N . ILE A 1 71 ? 13.620 7.495 -25.692 1.00 94.75 71 ILE A N 1
ATOM 591 C CA . ILE A 1 71 ? 12.569 6.584 -26.173 1.00 94.75 71 ILE A CA 1
ATOM 592 C C . ILE A 1 71 ? 12.196 5.572 -25.091 1.00 94.75 71 ILE A C 1
ATOM 594 O O . ILE A 1 71 ? 11.014 5.342 -24.850 1.00 94.75 71 ILE A O 1
ATOM 598 N N . LEU A 1 72 ? 13.184 4.996 -24.404 1.00 95.38 72 LEU A N 1
ATOM 599 C CA . LEU A 1 72 ? 12.939 4.037 -23.331 1.00 95.38 72 LEU A CA 1
ATOM 600 C C . LEU A 1 72 ? 12.110 4.656 -22.195 1.00 95.38 72 LEU A C 1
ATOM 602 O O . LEU A 1 72 ? 11.112 4.068 -21.775 1.00 95.38 72 LEU A O 1
ATOM 606 N N . LEU A 1 73 ? 12.476 5.861 -21.750 1.00 95.31 73 LEU A N 1
ATOM 607 C CA . LEU A 1 73 ? 11.743 6.594 -20.717 1.00 95.31 73 LEU A CA 1
ATOM 608 C C . LEU A 1 73 ? 10.336 6.990 -21.179 1.00 95.31 73 LEU A C 1
ATOM 610 O O . LEU A 1 73 ? 9.395 6.901 -20.394 1.00 95.31 73 LEU A O 1
ATOM 614 N N . GLN A 1 74 ? 10.156 7.376 -22.446 1.00 94.69 74 GLN A N 1
ATOM 615 C CA . GLN A 1 74 ? 8.832 7.658 -23.013 1.00 94.69 74 GLN A CA 1
ATOM 616 C C . GLN A 1 74 ? 7.935 6.417 -23.017 1.00 94.69 74 GLN A C 1
ATOM 618 O O . GLN A 1 74 ? 6.764 6.514 -22.646 1.00 94.69 74 GLN A O 1
ATOM 623 N N . ILE A 1 75 ? 8.477 5.248 -23.379 1.00 95.62 75 ILE A N 1
ATOM 624 C CA . ILE A 1 75 ? 7.729 3.986 -23.332 1.00 95.62 75 ILE A CA 1
ATOM 625 C C . ILE A 1 75 ? 7.321 3.677 -21.889 1.00 95.62 75 ILE A C 1
ATOM 627 O O . ILE A 1 75 ? 6.132 3.490 -21.632 1.00 95.62 75 ILE A O 1
ATOM 631 N N . TYR A 1 76 ? 8.256 3.697 -20.933 1.00 95.94 76 TYR A N 1
ATOM 632 C CA . TYR A 1 76 ? 7.918 3.452 -19.525 1.00 95.94 76 TYR A CA 1
ATOM 633 C C . TYR A 1 76 ? 6.915 4.474 -18.976 1.00 95.94 76 TYR A C 1
ATOM 635 O O . TYR A 1 76 ? 6.018 4.112 -18.217 1.00 95.94 76 TYR A O 1
ATOM 643 N N . SER A 1 77 ? 7.003 5.736 -19.403 1.00 93.75 77 SER A N 1
ATOM 644 C CA . SER A 1 77 ? 6.037 6.774 -19.036 1.00 93.75 77 SER A CA 1
ATOM 645 C C . SER A 1 77 ? 4.636 6.462 -19.562 1.00 93.75 77 SER A C 1
ATOM 647 O O . SER A 1 77 ? 3.663 6.602 -18.820 1.00 93.75 77 SER A O 1
ATOM 649 N N . SER A 1 78 ? 4.523 5.970 -20.801 1.00 92.50 78 SER A N 1
ATOM 650 C CA . SER A 1 78 ? 3.242 5.536 -21.376 1.00 92.50 78 SER A CA 1
ATOM 651 C C . SER A 1 78 ? 2.644 4.323 -20.651 1.00 92.50 78 SER A C 1
ATOM 653 O O . SER A 1 78 ? 1.430 4.248 -20.477 1.00 92.50 78 SER A O 1
ATOM 655 N N . GLU A 1 79 ? 3.499 3.426 -20.152 1.00 93.25 79 GLU A N 1
ATOM 656 C CA . GLU A 1 79 ? 3.123 2.258 -19.343 1.00 93.25 79 GLU A CA 1
ATOM 657 C C . GLU A 1 79 ? 2.831 2.625 -17.874 1.00 93.25 79 GLU A C 1
ATOM 659 O O . GLU A 1 79 ? 2.378 1.774 -17.112 1.00 93.25 79 GLU A O 1
ATOM 664 N N . LYS A 1 80 ? 3.061 3.887 -17.472 1.00 92.44 80 LYS A N 1
ATOM 665 C CA . LYS A 1 80 ? 3.015 4.369 -16.077 1.00 92.44 80 LYS A CA 1
ATOM 666 C C . LYS A 1 80 ? 3.927 3.576 -15.131 1.00 92.44 80 LYS A C 1
ATOM 668 O O . LYS A 1 80 ? 3.661 3.476 -13.934 1.00 92.44 80 LYS A O 1
ATOM 673 N N . ASP A 1 81 ? 5.022 3.040 -15.659 1.00 94.19 81 ASP A N 1
ATOM 674 C CA . ASP A 1 81 ? 6.019 2.285 -14.904 1.00 94.19 81 ASP A CA 1
ATOM 675 C C . ASP A 1 81 ? 7.036 3.250 -14.269 1.00 94.19 81 ASP A C 1
ATOM 677 O O . ASP A 1 81 ? 8.178 3.396 -14.713 1.00 94.19 81 ASP A O 1
ATOM 681 N N . TYR A 1 82 ? 6.576 3.997 -13.259 1.00 94.06 82 TYR A N 1
ATOM 682 C CA . TYR A 1 82 ? 7.365 5.054 -12.616 1.00 94.06 82 TYR A CA 1
ATOM 683 C C . TYR A 1 82 ? 8.616 4.517 -11.917 1.00 94.06 82 TYR A C 1
ATOM 685 O O . TYR A 1 82 ? 9.641 5.197 -11.907 1.00 94.06 82 TYR A O 1
ATOM 693 N N . ASP A 1 83 ? 8.561 3.297 -11.381 1.00 93.19 83 ASP A N 1
ATOM 694 C CA . ASP A 1 83 ? 9.705 2.666 -10.723 1.00 93.19 83 ASP A CA 1
ATOM 695 C C . ASP A 1 83 ? 10.840 2.418 -11.710 1.00 93.19 83 ASP A C 1
ATOM 697 O O . ASP A 1 83 ? 11.983 2.794 -11.438 1.00 93.19 83 ASP A O 1
ATOM 701 N N . ARG A 1 84 ? 10.532 1.872 -12.894 1.00 93.00 84 ARG A N 1
ATOM 702 C CA . ARG A 1 84 ? 11.555 1.685 -13.925 1.00 93.00 84 ARG A CA 1
ATOM 703 C C . ARG A 1 84 ? 12.104 3.000 -14.448 1.00 93.00 84 ARG A C 1
ATOM 705 O O . ARG A 1 84 ? 13.297 3.046 -14.720 1.00 93.00 84 ARG A O 1
ATOM 712 N N . ILE A 1 85 ? 11.297 4.056 -14.574 1.00 93.94 85 ILE A N 1
ATOM 713 C CA . ILE A 1 85 ? 11.792 5.389 -14.970 1.00 93.94 85 ILE A CA 1
ATOM 714 C C . ILE A 1 85 ? 12.819 5.900 -13.963 1.00 93.94 85 ILE A C 1
ATOM 716 O O . ILE A 1 85 ? 13.902 6.316 -14.365 1.00 93.94 85 ILE A O 1
ATOM 720 N N . ILE A 1 86 ? 12.476 5.857 -12.671 1.00 93.19 86 ILE A N 1
ATOM 721 C CA . ILE A 1 86 ? 13.332 6.365 -11.596 1.00 93.19 86 ILE A CA 1
ATOM 722 C C . ILE A 1 86 ? 14.649 5.593 -11.575 1.00 93.19 86 ILE A C 1
ATOM 724 O O . ILE A 1 86 ? 15.697 6.215 -11.685 1.00 93.19 86 ILE A O 1
ATOM 728 N N . ILE A 1 87 ? 14.590 4.258 -11.532 1.00 92.00 87 ILE A N 1
ATOM 729 C CA . ILE A 1 87 ? 15.789 3.405 -11.517 1.00 92.00 87 ILE A CA 1
ATOM 730 C C . ILE A 1 87 ? 16.632 3.634 -12.774 1.00 92.00 87 ILE A C 1
ATOM 732 O O . ILE A 1 87 ? 17.833 3.828 -12.679 1.00 92.00 87 ILE A O 1
ATOM 736 N N . THR A 1 88 ? 16.005 3.658 -13.955 1.00 90.12 88 THR A N 1
ATOM 737 C CA . THR A 1 88 ? 16.737 3.790 -15.225 1.00 90.12 88 THR A CA 1
ATOM 738 C C . THR A 1 88 ? 17.443 5.136 -15.348 1.00 90.12 88 THR A C 1
ATOM 740 O O . THR A 1 88 ? 18.463 5.191 -16.015 1.00 90.12 88 THR A O 1
ATOM 743 N N . PHE A 1 89 ? 16.906 6.224 -14.790 1.00 91.00 89 PHE A N 1
ATOM 744 C CA . PHE A 1 89 ? 17.498 7.556 -14.950 1.00 91.00 89 PHE A CA 1
ATOM 745 C C . PHE A 1 89 ? 18.450 7.950 -13.813 1.00 91.00 89 PHE A C 1
ATOM 747 O O . PHE A 1 89 ? 19.309 8.798 -14.038 1.00 91.00 89 PHE A O 1
ATOM 754 N N . GLU A 1 90 ? 18.331 7.351 -12.622 1.00 88.69 90 GLU A N 1
ATOM 755 C CA . GLU A 1 90 ? 19.205 7.670 -11.481 1.00 88.69 90 GLU A CA 1
ATOM 756 C C . GLU A 1 90 ? 20.681 7.410 -11.820 1.00 88.69 90 GLU A C 1
ATOM 758 O O . GLU A 1 90 ? 21.493 8.324 -11.691 1.00 88.69 90 GLU A O 1
ATOM 763 N N . ASP A 1 91 ? 20.992 6.246 -12.404 1.00 83.12 91 ASP A N 1
ATOM 764 C CA . ASP A 1 91 ? 22.348 5.884 -12.852 1.00 83.12 91 ASP A CA 1
ATOM 765 C C . ASP A 1 91 ? 22.947 6.936 -13.809 1.00 83.12 91 ASP A C 1
ATOM 767 O O . ASP A 1 91 ? 24.130 7.267 -13.764 1.00 83.12 91 ASP A O 1
ATOM 771 N N . TYR A 1 92 ? 22.113 7.504 -14.686 1.00 83.00 92 TYR A N 1
ATOM 772 C CA . TYR A 1 92 ? 22.540 8.508 -15.664 1.00 83.00 92 TYR A CA 1
ATOM 773 C C . TYR A 1 92 ? 22.738 9.877 -15.013 1.00 83.00 92 TYR A C 1
ATOM 775 O O . TYR A 1 92 ? 23.621 10.640 -15.405 1.00 83.00 92 TYR A O 1
ATOM 783 N N . LYS A 1 93 ? 21.928 10.202 -14.007 1.00 83.38 93 LYS A N 1
ATOM 784 C CA . LYS A 1 93 ? 22.058 11.444 -13.249 1.00 83.38 93 LYS A CA 1
ATOM 785 C C . LYS A 1 93 ? 23.360 11.469 -12.447 1.00 83.38 93 LYS A C 1
ATOM 787 O O . LYS A 1 93 ? 24.007 12.513 -12.406 1.00 83.38 93 LYS A O 1
ATOM 792 N N . GLU A 1 94 ? 23.766 10.339 -11.869 1.00 80.56 94 GLU A N 1
ATOM 793 C CA . GLU A 1 94 ? 25.024 10.210 -11.116 1.00 80.56 94 GLU A CA 1
ATOM 794 C C . GLU A 1 94 ? 26.260 10.512 -11.976 1.00 80.56 94 GLU A C 1
ATOM 796 O O . GLU A 1 94 ? 27.188 11.170 -11.510 1.00 80.56 94 GLU A O 1
ATOM 801 N N . ILE A 1 95 ? 26.240 10.132 -13.257 1.00 80.50 95 ILE A N 1
ATOM 802 C CA . ILE A 1 95 ? 27.314 10.443 -14.219 1.00 80.50 95 ILE A CA 1
ATOM 803 C C . ILE A 1 95 ? 27.190 11.844 -14.853 1.00 80.50 95 ILE A C 1
ATOM 805 O O . ILE A 1 95 ? 27.908 12.163 -15.800 1.00 80.50 95 ILE A O 1
ATOM 809 N N . GLY A 1 96 ? 26.281 12.695 -14.362 1.00 77.56 96 GLY A N 1
ATOM 810 C CA . GLY A 1 96 ? 26.127 14.087 -14.804 1.00 77.56 96 GLY A CA 1
ATOM 811 C C . GLY A 1 96 ? 25.274 14.294 -16.062 1.00 77.56 96 GLY A C 1
ATOM 812 O O . GLY A 1 96 ? 25.301 15.376 -16.657 1.00 77.56 96 GLY A O 1
ATOM 813 N N . TYR A 1 97 ? 24.500 13.294 -16.491 1.00 80.38 97 TYR A N 1
ATOM 814 C CA . TYR A 1 97 ? 23.602 13.430 -17.639 1.00 80.38 97 TYR A CA 1
ATOM 815 C C . TYR A 1 97 ? 22.448 14.405 -17.350 1.00 80.38 97 TYR A C 1
ATOM 817 O O . TYR A 1 97 ? 21.765 14.297 -16.334 1.00 80.38 97 TYR A O 1
ATOM 825 N N . SER A 1 98 ? 22.191 15.339 -18.273 1.00 78.88 98 SER A N 1
ATOM 826 C CA . SER A 1 98 ? 21.282 16.475 -18.042 1.00 78.88 98 SER A CA 1
ATOM 827 C C . SER A 1 98 ? 20.368 16.819 -19.229 1.00 78.88 98 SER A C 1
ATOM 829 O O . SER A 1 98 ? 19.993 17.974 -19.428 1.00 78.88 98 SER A O 1
ATOM 831 N N . ASP A 1 99 ? 19.957 15.828 -20.032 1.00 87.44 99 ASP A N 1
ATOM 832 C CA . ASP A 1 99 ? 18.927 16.076 -21.053 1.00 87.44 99 ASP A CA 1
ATOM 833 C C . ASP A 1 99 ? 17.602 16.504 -20.403 1.00 87.44 99 ASP A C 1
ATOM 835 O O . ASP A 1 99 ? 17.051 15.803 -19.545 1.00 87.44 99 ASP A O 1
ATOM 839 N N . LYS A 1 100 ? 17.071 17.647 -20.850 1.00 88.94 100 LYS A N 1
ATOM 840 C CA . LYS A 1 100 ? 15.874 18.262 -20.268 1.00 88.94 100 LYS A CA 1
ATOM 841 C C . LYS A 1 100 ? 14.647 17.359 -20.388 1.00 88.94 100 LYS A C 1
ATOM 843 O O . LYS A 1 100 ? 13.928 17.195 -19.411 1.00 88.94 100 LYS A O 1
ATOM 848 N N . ASN A 1 101 ? 14.434 16.717 -21.541 1.00 88.56 101 ASN A N 1
ATOM 849 C CA . ASN A 1 101 ? 13.259 15.860 -21.741 1.00 88.56 101 ASN A CA 1
ATOM 850 C C . ASN A 1 101 ? 13.290 14.641 -20.814 1.00 88.56 101 ASN A C 1
ATOM 852 O O . ASN A 1 101 ? 12.271 14.276 -20.229 1.00 88.56 101 ASN A O 1
ATOM 856 N N . CYS A 1 102 ? 14.455 14.005 -20.680 1.00 88.88 102 CYS A N 1
ATOM 857 C CA . CYS A 1 102 ? 14.620 12.865 -19.783 1.00 88.88 102 CYS A CA 1
ATOM 858 C C . CYS A 1 102 ? 14.449 13.284 -18.315 1.00 88.88 102 CYS A C 1
ATOM 860 O O . CYS A 1 102 ? 13.738 12.609 -17.571 1.00 88.88 102 CYS A O 1
ATOM 862 N N . THR A 1 103 ? 15.024 14.430 -17.937 1.00 91.38 103 THR A N 1
ATOM 863 C CA . THR A 1 103 ? 14.882 15.016 -16.595 1.00 91.38 103 THR A CA 1
ATOM 864 C C . THR A 1 103 ? 13.419 15.299 -16.265 1.00 91.38 103 THR A C 1
ATOM 866 O O . THR A 1 103 ? 12.940 14.892 -15.212 1.00 91.38 103 THR A O 1
ATOM 869 N N . ASP A 1 104 ? 12.672 15.914 -17.184 1.00 93.19 104 ASP A N 1
ATOM 870 C CA . ASP A 1 104 ? 11.255 16.229 -16.989 1.00 93.19 104 ASP A CA 1
ATOM 871 C C . ASP A 1 104 ? 10.402 14.958 -16.814 1.00 93.19 104 ASP A C 1
ATOM 873 O O . ASP A 1 104 ? 9.526 14.908 -15.944 1.00 93.19 104 ASP A O 1
ATOM 877 N N . ILE A 1 105 ? 10.665 13.901 -17.601 1.00 93.75 105 ILE A N 1
ATOM 878 C CA . ILE A 1 105 ? 9.984 12.599 -17.458 1.00 93.75 105 ILE A CA 1
ATOM 879 C C . ILE A 1 105 ? 10.276 11.985 -16.085 1.00 93.75 105 ILE A C 1
ATOM 881 O O . ILE A 1 105 ? 9.362 11.488 -15.422 1.00 93.75 105 ILE A O 1
ATOM 885 N N . TYR A 1 106 ? 11.533 12.033 -15.656 1.00 93.69 106 TYR A N 1
ATOM 886 C CA . TYR A 1 106 ? 11.974 11.506 -14.372 1.00 93.69 106 TYR A CA 1
ATOM 887 C C . TYR A 1 106 ? 11.375 12.266 -13.180 1.00 93.69 106 TYR A C 1
ATOM 889 O O . TYR A 1 106 ? 10.790 11.646 -12.291 1.00 93.69 106 TYR A O 1
ATOM 897 N N . GLU A 1 107 ? 11.433 13.598 -13.178 1.00 94.00 107 GLU A N 1
ATOM 898 C CA . GLU A 1 107 ? 10.862 14.427 -12.109 1.00 94.00 107 GLU A CA 1
ATOM 899 C C . GLU A 1 107 ? 9.342 14.241 -12.019 1.00 94.00 107 GLU A C 1
ATOM 901 O O . GLU A 1 107 ? 8.768 14.158 -10.929 1.00 94.00 107 GLU A O 1
ATOM 906 N N . LYS A 1 108 ? 8.668 14.101 -13.167 1.00 94.81 108 LYS A N 1
ATOM 907 C CA . LYS A 1 108 ? 7.246 13.746 -13.206 1.00 94.81 108 LYS A CA 1
ATOM 908 C C . LYS A 1 108 ? 6.989 12.369 -12.592 1.00 94.81 108 LYS A C 1
ATOM 910 O O . LYS A 1 108 ? 6.049 12.232 -11.814 1.00 94.81 108 LYS A O 1
ATOM 915 N N . ALA A 1 109 ? 7.806 11.364 -12.909 1.00 94.62 109 ALA A N 1
ATOM 916 C CA . ALA A 1 109 ? 7.668 10.023 -12.341 1.00 94.62 109 ALA A CA 1
ATOM 917 C C . ALA A 1 109 ? 7.851 10.019 -10.815 1.00 94.62 109 ALA A C 1
ATOM 919 O O . ALA A 1 109 ? 7.046 9.403 -10.116 1.00 94.62 109 ALA A O 1
ATOM 920 N N . LYS A 1 110 ? 8.836 10.763 -10.288 1.00 94.88 110 LYS A N 1
ATOM 921 C CA . LYS A 1 110 ? 9.018 10.956 -8.838 1.00 94.88 110 LYS A CA 1
ATOM 922 C C . LYS A 1 110 ? 7.782 11.577 -8.190 1.00 94.88 110 LYS A C 1
ATOM 924 O O . LYS A 1 110 ? 7.227 11.000 -7.258 1.00 94.88 110 LYS A O 1
ATOM 929 N N . LYS A 1 111 ? 7.283 12.687 -8.746 1.00 95.62 111 LYS A N 1
ATOM 930 C CA . LYS A 1 111 ? 6.071 13.360 -8.246 1.00 95.62 111 LYS A CA 1
ATOM 931 C C . LYS A 1 111 ? 4.847 12.445 -8.238 1.00 95.62 111 LYS A C 1
ATOM 933 O O . LYS A 1 111 ? 4.098 12.453 -7.265 1.00 95.62 111 LYS A O 1
ATOM 938 N N . GLU A 1 112 ? 4.628 11.661 -9.293 1.00 93.94 112 GLU A N 1
ATOM 939 C CA . GLU A 1 112 ? 3.495 10.727 -9.354 1.00 93.94 112 GLU A CA 1
ATOM 940 C C . GLU A 1 112 ? 3.642 9.571 -8.354 1.00 93.94 112 GLU A C 1
ATOM 942 O O . GLU A 1 112 ? 2.666 9.212 -7.691 1.00 93.94 112 GLU A O 1
ATOM 947 N N . LYS A 1 113 ? 4.853 9.029 -8.174 1.00 92.31 113 LYS A N 1
ATOM 948 C CA . LYS A 1 113 ? 5.127 7.997 -7.163 1.00 92.31 113 LYS A CA 1
ATOM 949 C C . LYS A 1 113 ? 4.874 8.514 -5.746 1.00 92.31 113 LYS A C 1
ATOM 951 O O . LYS A 1 113 ? 4.167 7.866 -4.973 1.00 92.31 113 LYS A O 1
ATOM 956 N N . ASP A 1 114 ? 5.377 9.703 -5.427 1.00 92.44 114 AS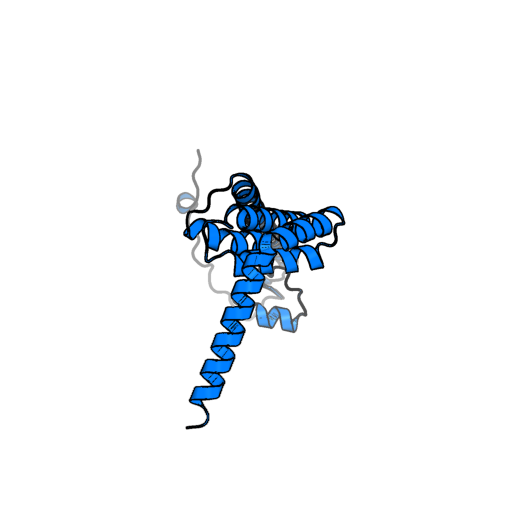P A N 1
ATOM 957 C CA . ASP A 1 114 ? 5.167 10.338 -4.123 1.00 92.44 114 ASP A CA 1
ATOM 958 C C . ASP A 1 114 ? 3.694 10.665 -3.883 1.00 92.44 114 ASP A C 1
ATOM 960 O O . ASP A 1 114 ? 3.162 10.428 -2.796 1.00 92.44 114 ASP A O 1
ATOM 964 N N . LYS A 1 115 ? 2.995 11.156 -4.911 1.00 94.00 115 LYS A N 1
ATOM 965 C CA . LYS A 1 115 ? 1.553 11.409 -4.860 1.00 94.00 115 LYS A CA 1
ATOM 966 C C . LYS A 1 115 ? 0.771 10.129 -4.588 1.00 94.00 115 LYS A C 1
ATOM 968 O O . LYS A 1 115 ? -0.104 10.150 -3.724 1.00 94.00 115 LYS A O 1
ATOM 973 N N . LYS A 1 116 ? 1.087 9.028 -5.276 1.00 91.50 116 LYS A N 1
ATOM 974 C CA . LYS A 1 116 ? 0.443 7.725 -5.059 1.00 91.50 116 LYS A CA 1
ATOM 975 C C . LYS A 1 116 ? 0.662 7.239 -3.625 1.00 91.50 116 LYS A C 1
ATOM 977 O O . LYS A 1 116 ? -0.310 6.975 -2.925 1.00 91.50 116 LYS A O 1
ATOM 982 N N . LYS A 1 117 ? 1.909 7.253 -3.144 1.00 91.31 117 LYS A N 1
ATOM 983 C CA . LYS A 1 117 ? 2.250 6.887 -1.758 1.00 91.31 117 LYS A CA 1
ATOM 984 C C . LYS A 1 117 ? 1.517 7.759 -0.735 1.00 91.31 117 LYS A C 1
ATOM 986 O O . LYS A 1 117 ? 0.986 7.269 0.258 1.00 91.31 117 LYS A O 1
ATOM 991 N N . ARG A 1 118 ? 1.445 9.070 -0.980 1.00 93.19 118 ARG A N 1
ATOM 992 C CA . ARG A 1 118 ? 0.691 10.004 -0.136 1.00 93.19 118 ARG A CA 1
ATOM 993 C C . ARG A 1 118 ? -0.799 9.669 -0.117 1.00 93.19 118 ARG A C 1
ATOM 995 O O . ARG A 1 118 ? -1.404 9.713 0.949 1.00 93.19 118 ARG A O 1
ATOM 1002 N N . GLN A 1 119 ? -1.393 9.365 -1.268 1.00 93.44 119 GLN A N 1
ATOM 1003 C CA . GLN A 1 119 ? -2.803 8.984 -1.360 1.00 93.44 119 GLN A CA 1
ATOM 1004 C C . GLN A 1 119 ? -3.087 7.682 -0.607 1.00 93.44 119 GLN A C 1
ATOM 1006 O O . GLN A 1 119 ? -4.053 7.638 0.150 1.00 93.44 119 GLN A O 1
ATOM 1011 N N . GLU A 1 120 ? -2.225 6.675 -0.749 1.00 91.12 120 GLU A N 1
ATOM 1012 C CA . GLU A 1 120 ? -2.311 5.411 -0.006 1.00 91.12 120 GLU A CA 1
ATOM 1013 C C . GLU A 1 120 ? -2.249 5.651 1.508 1.00 91.12 120 GLU A C 1
ATOM 1015 O O . GLU A 1 120 ? -3.125 5.199 2.241 1.00 91.12 120 GLU A O 1
ATOM 1020 N N . ASN A 1 121 ? -1.291 6.452 1.982 1.00 92.50 121 ASN A N 1
ATOM 1021 C CA . ASN A 1 121 ? -1.186 6.800 3.401 1.00 92.50 121 ASN A CA 1
ATOM 1022 C C . ASN A 1 121 ? -2.421 7.552 3.915 1.00 92.50 121 ASN A C 1
ATOM 1024 O O . ASN A 1 121 ? -2.926 7.247 4.993 1.00 92.50 121 ASN A O 1
ATOM 1028 N N . ILE A 1 122 ? -2.939 8.517 3.148 1.00 95.00 122 ILE A N 1
ATOM 1029 C CA . ILE A 1 122 ? -4.164 9.246 3.513 1.00 95.00 122 ILE A CA 1
ATOM 1030 C C . ILE A 1 122 ? -5.357 8.290 3.590 1.00 95.00 122 ILE A C 1
ATOM 1032 O O . ILE A 1 122 ? -6.170 8.415 4.505 1.00 95.00 122 ILE A O 1
ATOM 1036 N N . ALA A 1 123 ? -5.474 7.347 2.653 1.00 93.50 123 ALA A N 1
ATOM 1037 C CA . ALA A 1 123 ? -6.542 6.355 2.656 1.00 93.50 123 ALA A CA 1
ATOM 1038 C C . ALA A 1 123 ? -6.470 5.461 3.903 1.00 93.50 123 ALA A C 1
ATOM 1040 O O . ALA A 1 123 ? -7.474 5.330 4.601 1.00 93.50 123 ALA A O 1
ATOM 1041 N N . LYS A 1 124 ? -5.279 4.951 4.246 1.00 93.56 124 LYS A N 1
ATOM 1042 C CA . LYS A 1 124 ? -5.048 4.177 5.479 1.00 93.56 124 LYS A CA 1
ATOM 1043 C C . LYS A 1 124 ? -5.415 4.975 6.731 1.00 93.56 124 LYS A C 1
ATOM 1045 O O . LYS A 1 124 ? -6.194 4.509 7.555 1.00 93.56 124 LYS A O 1
ATOM 1050 N N . MET A 1 125 ? -4.932 6.215 6.843 1.00 95.69 125 MET A N 1
ATOM 1051 C CA . MET A 1 125 ? -5.242 7.090 7.982 1.00 95.69 125 MET A CA 1
ATOM 1052 C C . MET A 1 125 ? -6.743 7.362 8.131 1.00 95.69 125 MET A C 1
ATOM 1054 O O . MET A 1 125 ? -7.243 7.436 9.252 1.00 95.69 125 MET A O 1
ATOM 1058 N N . ARG A 1 126 ? -7.466 7.537 7.018 1.00 96.38 126 ARG A N 1
ATOM 1059 C CA . ARG A 1 126 ? -8.925 7.717 7.030 1.00 96.38 126 ARG A CA 1
ATOM 1060 C C . ARG A 1 126 ? -9.636 6.448 7.485 1.00 96.38 126 ARG A C 1
ATOM 1062 O O . ARG A 1 126 ? -10.451 6.535 8.391 1.00 96.38 126 ARG A O 1
ATOM 1069 N N . ALA A 1 127 ? -9.262 5.291 6.939 1.00 96.00 127 ALA A N 1
ATOM 1070 C CA . ALA A 1 127 ? -9.843 4.008 7.328 1.00 96.00 127 ALA A CA 1
ATOM 1071 C C . ALA A 1 127 ? -9.679 3.738 8.833 1.00 96.00 127 ALA A C 1
ATOM 1073 O O . ALA A 1 127 ? -10.654 3.417 9.508 1.00 96.00 127 ALA A O 1
ATOM 1074 N N . VAL A 1 128 ? -8.475 3.953 9.376 1.00 96.00 128 VAL A N 1
ATOM 1075 C CA . VAL A 1 128 ? -8.206 3.813 10.817 1.00 96.00 128 VAL A CA 1
ATOM 1076 C C . VAL A 1 128 ? -9.028 4.809 11.635 1.00 96.00 128 VAL A C 1
ATOM 1078 O O . VAL A 1 128 ? -9.617 4.429 12.641 1.00 96.00 128 VAL A O 1
ATOM 1081 N N . ARG A 1 129 ? -9.107 6.078 11.216 1.00 97.50 129 ARG A N 1
ATOM 1082 C CA . ARG A 1 129 ? -9.895 7.099 11.923 1.00 97.50 129 ARG A CA 1
ATOM 1083 C C . ARG A 1 129 ? -11.374 6.728 11.985 1.00 97.50 129 ARG A C 1
ATOM 1085 O O . ARG A 1 129 ? -11.953 6.764 13.067 1.00 97.50 129 ARG A O 1
ATOM 1092 N N . ASP A 1 130 ? -11.966 6.385 10.849 1.00 97.81 130 ASP A N 1
ATOM 1093 C CA . ASP A 1 130 ? -13.396 6.096 10.748 1.00 97.81 130 ASP A CA 1
ATOM 1094 C C . ASP A 1 130 ? -13.747 4.830 11.541 1.00 97.81 130 ASP A C 1
ATOM 1096 O O . ASP A 1 130 ? -14.706 4.826 12.313 1.00 97.81 130 ASP A O 1
ATOM 1100 N N . ALA A 1 131 ? -12.915 3.789 11.440 1.00 97.25 131 ALA A N 1
ATOM 1101 C CA . ALA A 1 131 ? -13.075 2.564 12.215 1.00 97.25 131 ALA A CA 1
ATOM 1102 C C . ALA A 1 131 ? -12.905 2.792 13.726 1.00 97.25 131 ALA A C 1
ATOM 1104 O O . ALA A 1 131 ? -13.680 2.246 14.506 1.00 97.25 131 ALA A O 1
ATOM 1105 N N . SER A 1 132 ? -11.960 3.632 14.158 1.00 97.19 132 SER A N 1
ATOM 1106 C CA . SER A 1 132 ? -11.777 3.977 15.576 1.00 97.19 132 SER A CA 1
ATOM 1107 C C . SER A 1 132 ? -12.941 4.801 16.136 1.00 97.19 132 SER A C 1
ATOM 1109 O O . SER A 1 132 ? -13.381 4.565 17.262 1.00 97.19 132 SER A O 1
ATOM 1111 N N . LEU A 1 133 ? -13.489 5.740 15.355 1.00 98.06 133 LEU A N 1
ATOM 1112 C CA . LEU A 1 133 ? -14.696 6.482 15.736 1.00 98.06 133 LEU A CA 1
ATOM 1113 C C . LEU A 1 133 ? -15.910 5.550 15.836 1.00 98.06 133 LEU A C 1
ATOM 1115 O O . LEU A 1 133 ? -16.694 5.647 16.781 1.00 98.06 133 LEU A O 1
ATOM 1119 N N . PHE A 1 134 ? -16.054 4.617 14.895 1.00 98.06 134 PHE A N 1
ATOM 1120 C CA . PHE A 1 134 ? -17.093 3.592 14.950 1.00 98.06 134 PHE A CA 1
ATOM 1121 C C . PHE A 1 134 ? -16.924 2.670 16.165 1.00 98.06 134 PHE A C 1
ATOM 1123 O O . PHE A 1 134 ? -17.885 2.442 16.896 1.00 98.06 134 PHE A O 1
ATOM 1130 N N . ALA A 1 135 ? -15.702 2.208 16.435 1.00 98.19 135 ALA A N 1
ATOM 1131 C CA . ALA A 1 135 ? -15.371 1.386 17.595 1.00 98.19 135 ALA A CA 1
ATOM 1132 C C . ALA A 1 135 ? -15.759 2.073 18.909 1.00 98.19 135 ALA A C 1
ATOM 1134 O O . ALA A 1 135 ? -16.374 1.445 19.767 1.00 98.19 135 ALA A O 1
ATOM 1135 N N . MET A 1 136 ? -15.472 3.372 19.054 1.00 98.19 136 MET A N 1
ATOM 1136 C CA . MET A 1 136 ? -15.884 4.136 20.235 1.00 98.19 136 MET A CA 1
ATOM 1137 C C . MET A 1 136 ? -17.406 4.145 20.411 1.00 98.19 136 MET A C 1
ATOM 1139 O O . MET A 1 136 ? -17.899 3.886 21.507 1.00 98.19 136 MET A O 1
ATOM 1143 N N . ASN A 1 137 ? -18.157 4.381 19.332 1.00 98.25 137 ASN A N 1
ATOM 1144 C CA . ASN A 1 137 ? -19.620 4.321 19.377 1.00 98.25 137 ASN A CA 1
ATOM 1145 C C . ASN A 1 137 ? -20.120 2.923 19.759 1.00 98.25 137 ASN A C 1
ATOM 1147 O O . ASN A 1 137 ? -21.000 2.803 20.608 1.00 98.25 137 ASN A O 1
ATOM 1151 N N . LEU A 1 138 ? -19.531 1.869 19.193 1.00 98.12 138 LEU A N 1
ATOM 1152 C CA . LEU A 1 138 ? -19.881 0.489 19.523 1.00 98.12 138 LEU A CA 1
ATOM 1153 C C . LEU A 1 138 ? -19.647 0.179 21.008 1.00 98.12 138 LEU A C 1
ATOM 1155 O O . LEU A 1 138 ? -20.509 -0.421 21.644 1.00 98.12 138 LEU A O 1
ATOM 1159 N N . MET A 1 139 ? -18.528 0.630 21.580 1.00 98.25 139 MET A N 1
ATOM 1160 C CA . MET A 1 139 ? -18.234 0.459 23.008 1.00 98.25 139 MET A CA 1
ATOM 1161 C C . MET A 1 139 ? -19.230 1.205 23.904 1.00 98.25 139 MET A C 1
ATOM 1163 O O . MET A 1 139 ? -19.670 0.671 24.921 1.00 98.25 139 MET A O 1
ATOM 1167 N N . LEU A 1 140 ? -19.641 2.419 23.523 1.00 98.00 140 LEU A N 1
ATOM 1168 C CA . LEU A 1 140 ? -20.672 3.167 24.251 1.00 98.00 140 LEU A CA 1
ATOM 1169 C C . LEU A 1 140 ? -22.042 2.475 24.182 1.00 98.00 140 LEU A C 1
ATOM 1171 O O . LEU A 1 140 ? -22.733 2.379 25.195 1.00 98.00 140 LEU A O 1
ATOM 1175 N N . ILE A 1 141 ? -22.417 1.954 23.012 1.00 98.19 141 ILE A N 1
ATOM 1176 C CA . ILE A 1 141 ? -23.671 1.214 22.814 1.00 98.19 141 ILE A CA 1
ATOM 1177 C C . ILE A 1 141 ? -23.657 -0.100 23.599 1.00 98.19 141 ILE A C 1
ATOM 1179 O O . ILE A 1 141 ? -24.655 -0.445 24.224 1.00 98.19 141 ILE A O 1
ATOM 1183 N N . ALA A 1 142 ? -22.536 -0.820 23.629 1.00 97.94 142 ALA A N 1
ATOM 1184 C CA . ALA A 1 142 ? -22.404 -2.042 24.419 1.00 97.94 142 ALA A CA 1
ATOM 1185 C C . ALA A 1 142 ? -22.759 -1.799 25.896 1.00 97.94 142 ALA A C 1
ATOM 1187 O O . ALA A 1 142 ? -23.547 -2.551 26.472 1.00 97.94 142 ALA A O 1
ATOM 1188 N N . ARG A 1 143 ? -22.291 -0.682 26.472 1.00 95.88 143 ARG A N 1
ATOM 1189 C CA . ARG A 1 143 ? -22.640 -0.289 27.846 1.00 95.88 143 ARG A CA 1
ATOM 1190 C C . ARG A 1 143 ? -24.136 -0.060 28.042 1.00 95.88 143 ARG A C 1
ATOM 1192 O O . ARG A 1 143 ? -24.656 -0.416 29.093 1.00 95.88 143 ARG A O 1
ATOM 1199 N N . PHE A 1 144 ? -24.837 0.495 27.049 1.00 97.19 144 PHE A N 1
ATOM 1200 C CA . PHE A 1 144 ? -26.297 0.657 27.104 1.00 97.19 144 PHE A CA 1
ATOM 1201 C C . PHE A 1 144 ? -27.023 -0.692 27.243 1.00 97.19 144 PHE A C 1
ATOM 1203 O O . PHE A 1 144 ? -28.040 -0.780 27.923 1.00 97.19 144 PHE A O 1
ATOM 1210 N N . PHE A 1 145 ? -26.466 -1.758 26.666 1.00 97.19 145 PHE A N 1
ATOM 1211 C CA . PHE A 1 145 ? -26.979 -3.125 26.782 1.00 97.19 145 PHE A CA 1
ATOM 1212 C C . PHE A 1 145 ? -26.392 -3.914 27.967 1.00 97.19 145 PHE A C 1
ATOM 1214 O O . PHE A 1 145 ? -26.495 -5.140 27.994 1.00 97.19 145 PHE A O 1
ATOM 1221 N N . ASN A 1 146 ? -25.793 -3.240 28.956 1.00 95.00 146 ASN A N 1
ATOM 1222 C CA . ASN A 1 146 ? -25.121 -3.858 30.108 1.00 95.00 146 ASN A CA 1
ATOM 1223 C C . ASN A 1 146 ? -23.980 -4.824 29.727 1.00 95.00 146 ASN A C 1
ATOM 1225 O O . ASN A 1 146 ? -23.701 -5.784 30.449 1.00 95.00 146 ASN A O 1
ATOM 1229 N N . LEU A 1 147 ? -23.317 -4.572 28.597 1.00 96.81 147 LEU A N 1
ATOM 1230 C CA . LEU A 1 147 ? -22.097 -5.264 28.189 1.00 96.81 147 LEU A CA 1
ATOM 1231 C C . LEU A 1 147 ? -20.874 -4.408 28.528 1.00 96.81 147 LEU A C 1
ATOM 1233 O O . LEU A 1 147 ? -20.902 -3.179 28.444 1.00 96.81 147 LEU A O 1
ATOM 1237 N N . GLU A 1 148 ? -19.778 -5.076 28.864 1.00 95.62 148 GLU A N 1
ATOM 1238 C CA . GLU A 1 148 ? -18.455 -4.477 28.981 1.00 95.62 148 GLU A CA 1
ATOM 1239 C C . GLU A 1 148 ? -17.649 -4.728 27.708 1.00 95.62 148 GLU A C 1
ATOM 1241 O O . GLU A 1 148 ? -17.831 -5.734 27.013 1.00 95.62 148 GLU A O 1
ATOM 1246 N N . THR A 1 149 ? -16.729 -3.810 27.416 1.00 97.44 149 THR A N 1
ATOM 1247 C CA . THR A 1 149 ? -15.845 -3.902 26.252 1.00 97.44 149 THR A CA 1
ATOM 1248 C C . THR A 1 149 ? -14.395 -3.657 26.617 1.00 97.44 149 THR A C 1
ATOM 1250 O O . THR A 1 149 ? -14.098 -2.797 27.446 1.00 97.44 149 THR A O 1
ATOM 1253 N N . HIS A 1 150 ? -13.486 -4.343 25.928 1.00 95.69 150 HIS A N 1
ATOM 1254 C CA . HIS A 1 150 ? -12.050 -4.129 26.055 1.00 95.69 150 HIS A CA 1
ATOM 1255 C C . HIS A 1 150 ? -11.410 -3.973 24.665 1.00 95.69 150 HIS A C 1
ATOM 1257 O O . HIS A 1 150 ? -11.237 -4.978 23.967 1.00 95.69 150 HIS A O 1
ATOM 1263 N N . PRO A 1 151 ? -11.106 -2.733 24.228 1.00 97.44 151 PRO A N 1
ATOM 1264 C CA . PRO A 1 151 ? -10.381 -2.503 22.986 1.00 97.44 151 PRO A CA 1
ATOM 1265 C C . PRO A 1 151 ? -8.898 -2.853 23.167 1.00 97.44 151 PRO A C 1
ATOM 1267 O O . PRO A 1 151 ? -8.292 -2.514 24.183 1.00 97.44 151 PRO A O 1
ATOM 1270 N N . MET A 1 152 ? -8.309 -3.512 22.174 1.00 96.56 152 MET A N 1
ATOM 1271 C CA . MET A 1 152 ? -6.936 -4.015 22.200 1.00 96.56 152 MET A CA 1
ATOM 1272 C C . MET A 1 152 ? -6.230 -3.739 20.874 1.00 96.56 152 MET A C 1
ATOM 1274 O O . MET A 1 152 ? -6.795 -3.965 19.805 1.00 96.56 152 MET A O 1
ATOM 1278 N N . GLU A 1 153 ? -4.969 -3.323 20.955 1.00 94.06 153 GLU A N 1
ATOM 1279 C CA . GLU A 1 153 ? -4.057 -3.192 19.806 1.00 94.06 153 GLU A CA 1
ATOM 1280 C C . GLU A 1 153 ? -2.871 -4.178 19.888 1.00 94.06 153 GLU A C 1
ATOM 1282 O O . GLU A 1 153 ? -2.268 -4.512 18.877 1.00 94.06 153 GLU A O 1
ATOM 1287 N N . GLY A 1 154 ? -2.607 -4.756 21.069 1.00 93.50 154 GLY A N 1
ATOM 1288 C CA . GLY A 1 154 ? -1.517 -5.708 21.310 1.00 93.50 154 GLY A CA 1
ATOM 1289 C C . GLY A 1 154 ? -1.769 -7.123 20.774 1.00 93.50 154 GLY A C 1
ATOM 1290 O O . GLY A 1 154 ? -1.816 -8.074 21.553 1.00 93.50 154 GLY A O 1
ATOM 1291 N N . PHE A 1 155 ? -1.935 -7.277 19.461 1.00 94.50 155 PHE A N 1
ATOM 1292 C CA . PHE A 1 155 ? -2.091 -8.566 18.778 1.00 94.50 155 PHE A CA 1
ATOM 1293 C C . PHE A 1 155 ? -1.072 -8.739 17.641 1.00 94.50 155 PHE A C 1
ATOM 1295 O O . PHE A 1 155 ? -0.489 -7.780 17.144 1.00 94.50 155 PHE A O 1
ATOM 1302 N N . ASN A 1 156 ? -0.853 -9.984 17.203 1.00 95.81 156 ASN A N 1
ATOM 1303 C CA . ASN A 1 156 ? -0.040 -10.255 16.017 1.00 95.81 156 ASN A CA 1
ATOM 1304 C C . ASN A 1 156 ? -0.900 -10.104 14.757 1.00 95.81 156 ASN A C 1
ATOM 1306 O O . ASN A 1 156 ? -1.706 -10.979 14.439 1.00 95.81 156 ASN A O 1
ATOM 1310 N N . GLU A 1 157 ? -0.715 -8.998 14.043 1.00 94.12 157 GLU A N 1
ATOM 1311 C CA . GLU A 1 157 ? -1.510 -8.660 12.863 1.00 94.12 157 GLU A CA 1
ATOM 1312 C C . GLU A 1 157 ? -1.424 -9.722 11.759 1.00 94.12 157 GLU A C 1
ATOM 1314 O O . GLU A 1 157 ? -2.446 -10.100 11.188 1.00 94.12 157 GLU A O 1
ATOM 1319 N N . LYS A 1 158 ? -0.228 -10.262 11.491 1.00 95.12 158 LYS A N 1
ATOM 1320 C CA . LYS A 1 158 ? -0.030 -11.279 10.451 1.00 95.12 158 LYS A CA 1
ATOM 1321 C C . LYS A 1 158 ? -0.813 -12.556 10.763 1.00 95.12 158 LYS A C 1
ATOM 1323 O O . LYS A 1 158 ? -1.556 -13.038 9.914 1.00 95.12 158 LYS A O 1
ATOM 1328 N N . LEU A 1 159 ? -0.681 -13.072 11.986 1.00 96.94 159 LEU A N 1
ATOM 1329 C CA . LEU A 1 159 ? -1.390 -14.286 12.401 1.00 96.94 159 LEU A CA 1
ATOM 1330 C C . LEU A 1 159 ? -2.907 -14.077 12.428 1.00 96.94 159 LEU A C 1
ATOM 1332 O O . LEU A 1 159 ? -3.655 -14.974 12.052 1.00 96.94 159 LEU A O 1
ATOM 1336 N N . LEU A 1 160 ? -3.373 -12.893 12.835 1.00 96.00 160 LEU A N 1
ATOM 1337 C CA . LEU A 1 160 ? -4.799 -12.568 12.832 1.00 96.00 160 LEU A CA 1
ATOM 1338 C C . LEU A 1 160 ? -5.371 -12.519 11.410 1.00 96.00 160 LEU A C 1
ATOM 1340 O O . LEU A 1 160 ? -6.464 -13.035 11.175 1.00 96.00 160 LEU A O 1
ATOM 1344 N N . ARG A 1 161 ? -4.631 -11.926 10.465 1.00 96.38 161 ARG A N 1
ATOM 1345 C CA . ARG A 1 161 ? -5.007 -11.898 9.045 1.00 96.38 161 ARG A CA 1
ATOM 1346 C C . ARG A 1 161 ? -5.132 -13.300 8.472 1.00 96.38 161 ARG A C 1
ATOM 1348 O O . ARG A 1 161 ? -6.136 -13.589 7.833 1.00 96.38 161 ARG A O 1
ATOM 1355 N N . GLU A 1 162 ? -4.152 -14.161 8.736 1.00 97.25 162 GLU A N 1
ATOM 1356 C CA . GLU A 1 162 ? -4.170 -15.564 8.304 1.00 97.25 162 GLU A CA 1
ATOM 1357 C C . GLU A 1 162 ? -5.354 -16.322 8.921 1.00 97.25 162 GLU A C 1
ATOM 1359 O O . GLU A 1 162 ? -6.087 -17.007 8.211 1.00 97.25 162 GLU A O 1
ATOM 1364 N N . PHE A 1 163 ? -5.591 -16.152 10.225 1.00 97.50 163 PHE A N 1
ATOM 1365 C CA . PHE A 1 163 ? -6.670 -16.829 10.947 1.00 97.50 163 PHE A CA 1
ATOM 1366 C C . PHE A 1 163 ? -8.071 -16.429 10.460 1.00 97.50 163 PHE A C 1
ATOM 1368 O O . PHE A 1 163 ? -8.945 -17.285 10.332 1.00 97.50 163 PHE A O 1
ATOM 1375 N N . LEU A 1 164 ? -8.291 -15.140 10.180 1.00 96.81 164 LEU A N 1
ATOM 1376 C CA . LEU A 1 164 ? -9.590 -14.601 9.752 1.00 96.81 164 LEU A CA 1
ATOM 1377 C C . LEU A 1 164 ? -9.724 -14.437 8.231 1.00 96.81 164 LEU A C 1
ATOM 1379 O O . LEU A 1 164 ? -10.753 -13.946 7.769 1.00 96.81 164 LEU A O 1
ATOM 1383 N N . ASN A 1 165 ? -8.708 -14.834 7.458 1.00 97.25 165 ASN A N 1
ATOM 1384 C CA . ASN A 1 165 ? -8.631 -14.648 6.008 1.00 97.25 165 ASN A CA 1
ATOM 1385 C C . ASN A 1 165 ? -8.885 -13.184 5.575 1.00 97.25 165 ASN A C 1
ATOM 1387 O O . ASN A 1 165 ? -9.708 -12.909 4.701 1.00 97.25 165 ASN A O 1
ATOM 1391 N N . ILE A 1 166 ? -8.205 -12.237 6.233 1.00 96.25 166 ILE A N 1
ATOM 1392 C CA . ILE A 1 166 ? -8.329 -10.794 5.966 1.00 96.25 166 ILE A CA 1
ATOM 1393 C C . ILE A 1 166 ? -7.362 -10.385 4.853 1.00 96.25 166 ILE A C 1
ATOM 1395 O O . ILE A 1 166 ? -6.160 -10.623 4.940 1.00 96.25 166 ILE A O 1
ATOM 1399 N N . GLU A 1 167 ? -7.880 -9.695 3.843 1.00 95.81 167 GLU A N 1
ATOM 1400 C CA . GLU A 1 167 ? -7.129 -9.223 2.683 1.00 95.81 167 GLU A CA 1
ATOM 1401 C C . GLU A 1 167 ? -6.101 -8.134 3.047 1.00 95.81 167 GLU A C 1
ATOM 1403 O O . GLU A 1 167 ? -6.372 -7.242 3.858 1.00 95.81 167 GLU A O 1
ATOM 1408 N N . ASP A 1 168 ? -4.946 -8.145 2.372 1.00 91.62 168 ASP A N 1
ATOM 1409 C CA . ASP A 1 168 ? -3.796 -7.261 2.647 1.00 91.62 168 ASP A CA 1
ATOM 1410 C C . ASP A 1 168 ? -4.112 -5.760 2.586 1.00 91.62 168 ASP A C 1
ATOM 1412 O O . ASP A 1 168 ? -3.436 -4.946 3.212 1.00 91.62 168 ASP A O 1
ATOM 1416 N N . TYR A 1 169 ? -5.133 -5.369 1.821 1.00 90.38 169 TYR A N 1
ATOM 1417 C CA . TYR A 1 169 ? -5.509 -3.964 1.662 1.00 90.38 169 TYR A CA 1
ATOM 1418 C C . TYR A 1 169 ? -6.381 -3.427 2.810 1.00 90.38 169 TYR A C 1
ATOM 1420 O O . TYR A 1 169 ? -6.597 -2.215 2.885 1.00 90.38 169 TYR A O 1
ATOM 1428 N N . LYS A 1 170 ? -6.922 -4.297 3.677 1.00 93.69 170 LYS A N 1
ATOM 1429 C CA . LYS A 1 170 ? -7.743 -3.896 4.830 1.00 93.69 170 LYS A CA 1
ATOM 1430 C C . LYS A 1 170 ? -6.846 -3.642 6.027 1.00 93.69 170 LYS A C 1
ATOM 1432 O O . LYS A 1 170 ? -6.073 -4.513 6.393 1.00 93.69 170 LYS A O 1
ATOM 1437 N N . GLU A 1 171 ? -6.969 -2.488 6.665 1.00 93.75 171 GLU A N 1
ATOM 1438 C CA . GLU A 1 171 ? -6.266 -2.191 7.919 1.00 93.75 171 GLU A CA 1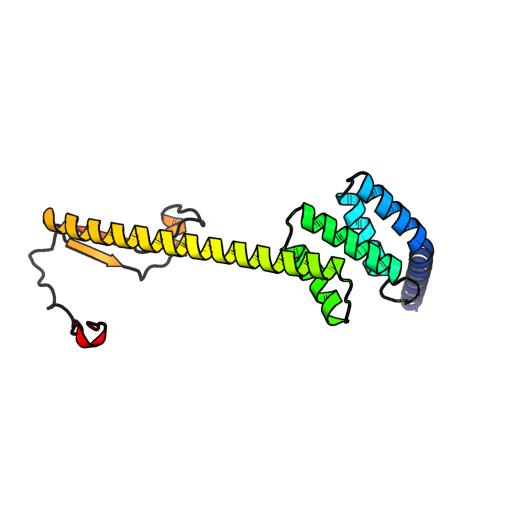
ATOM 1439 C C . GLU A 1 171 ? -7.039 -2.773 9.114 1.00 93.75 171 GLU A C 1
ATOM 1441 O O . GLU A 1 171 ? -8.271 -2.722 9.129 1.00 93.75 171 GLU A O 1
ATOM 1446 N N . ILE A 1 172 ? -6.331 -3.301 10.118 1.00 95.12 172 ILE A N 1
ATOM 1447 C CA . ILE A 1 172 ? -6.926 -3.821 11.361 1.00 95.12 172 ILE A CA 1
ATOM 1448 C C . ILE A 1 172 ? -6.535 -2.873 12.503 1.00 95.12 172 ILE A C 1
ATOM 1450 O O . ILE A 1 172 ? -5.474 -3.042 13.094 1.00 95.12 172 ILE A O 1
ATOM 1454 N N . PRO A 1 173 ? -7.346 -1.846 12.812 1.00 94.50 173 PRO A N 1
ATOM 1455 C CA . PRO A 1 173 ? -6.950 -0.806 13.761 1.00 94.50 173 PRO A CA 1
ATOM 1456 C C . PRO A 1 173 ? -6.964 -1.273 15.221 1.00 94.50 173 PRO A C 1
ATOM 1458 O O . PRO A 1 173 ? -6.197 -0.757 16.026 1.00 94.50 173 PRO A O 1
ATOM 1461 N N . LEU A 1 174 ? -7.864 -2.194 15.576 1.00 96.06 174 LEU A N 1
ATOM 1462 C CA . LEU A 1 174 ? -8.016 -2.739 16.925 1.00 96.06 174 LEU A CA 1
ATOM 1463 C C . LEU A 1 174 ? -8.922 -3.982 16.920 1.00 96.06 174 LEU A C 1
ATOM 1465 O O . LEU A 1 174 ? -9.696 -4.196 15.985 1.00 96.06 174 LEU A O 1
ATOM 1469 N N . ILE A 1 175 ? -8.871 -4.759 18.000 1.00 96.81 175 ILE A N 1
ATOM 1470 C CA . ILE A 1 175 ? -9.831 -5.820 18.338 1.00 96.81 175 ILE A CA 1
ATOM 1471 C C . ILE A 1 175 ? -10.664 -5.348 19.530 1.00 96.81 175 ILE A C 1
ATOM 1473 O O . ILE A 1 175 ? -10.131 -4.720 20.440 1.00 96.81 175 ILE A O 1
ATOM 1477 N N . ILE A 1 176 ? -11.958 -5.667 19.560 1.00 97.88 176 ILE A N 1
ATOM 1478 C CA . ILE A 1 176 ? -12.826 -5.386 20.711 1.00 97.88 176 ILE A CA 1
ATOM 1479 C C . ILE A 1 176 ? -13.347 -6.708 21.259 1.00 97.88 176 ILE A C 1
ATOM 1481 O O . ILE A 1 176 ? -14.089 -7.411 20.575 1.00 97.88 176 ILE A O 1
ATOM 1485 N N . ALA A 1 177 ? -12.995 -7.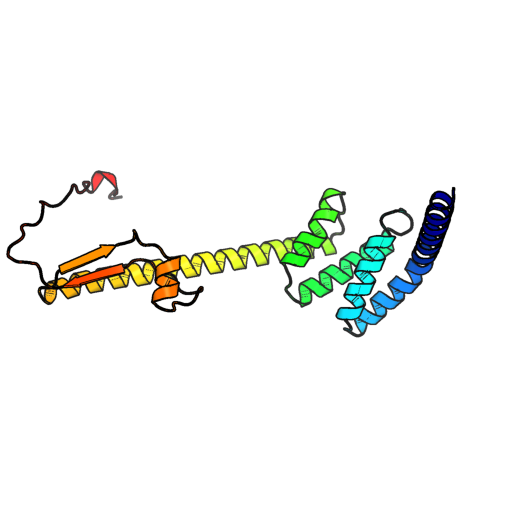031 22.501 1.00 97.25 177 ALA A N 1
ATOM 1486 C CA . ALA A 1 177 ? -13.720 -8.050 23.253 1.00 97.25 177 ALA A CA 1
ATOM 1487 C C . ALA A 1 177 ? -15.001 -7.431 23.825 1.00 97.25 177 ALA A C 1
ATOM 1489 O O . ALA A 1 177 ? -14.955 -6.313 24.339 1.00 97.25 177 ALA A O 1
ATOM 1490 N N . ILE A 1 178 ? -16.122 -8.148 23.746 1.00 97.88 178 ILE A N 1
ATOM 1491 C CA . ILE A 1 178 ? -17.425 -7.722 24.272 1.00 97.88 178 ILE A CA 1
ATOM 1492 C C . ILE A 1 178 ? -18.073 -8.871 25.044 1.00 97.88 178 ILE A C 1
ATOM 1494 O O . ILE A 1 178 ? -18.046 -10.016 24.593 1.00 97.88 178 ILE A O 1
ATOM 1498 N N . GLY A 1 179 ? -18.647 -8.582 26.210 1.00 97.06 179 GLY A N 1
ATOM 1499 C CA . GLY A 1 179 ? -19.305 -9.600 27.025 1.00 97.06 179 GLY A CA 1
ATOM 1500 C C . GLY A 1 179 ? -19.865 -9.060 28.334 1.00 97.06 179 GLY A C 1
ATOM 1501 O O . GLY A 1 179 ? -19.767 -7.872 28.627 1.00 97.06 179 GLY A O 1
ATOM 1502 N N . TYR A 1 180 ? -20.459 -9.941 29.133 1.00 96.00 180 TYR A N 1
ATOM 1503 C CA . TYR A 1 180 ? -20.959 -9.583 30.458 1.00 96.00 180 TYR A CA 1
ATOM 1504 C C . TYR A 1 180 ? -19.825 -9.539 31.482 1.00 96.00 180 TYR A C 1
ATOM 1506 O O . TYR A 1 180 ? -18.927 -10.384 31.469 1.00 96.00 180 TYR A O 1
ATOM 1514 N N . LYS A 1 181 ? -19.889 -8.569 32.399 1.00 92.06 181 LYS A N 1
ATOM 1515 C CA . LYS A 1 181 ? -18.975 -8.504 33.538 1.00 92.06 181 LYS A CA 1
ATOM 1516 C C . LYS A 1 181 ? -19.196 -9.710 34.451 1.00 92.06 181 LYS A C 1
ATOM 1518 O O . LYS A 1 181 ? -20.318 -9.980 34.870 1.00 92.06 181 LYS A O 1
ATOM 1523 N N . ASP A 1 182 ? -18.108 -10.376 34.815 1.00 92.75 182 ASP A N 1
ATOM 1524 C CA . ASP A 1 182 ? -18.112 -11.359 35.895 1.00 92.75 182 ASP A CA 1
ATOM 1525 C C . ASP A 1 182 ? -18.379 -10.649 37.232 1.00 92.75 182 ASP A C 1
ATOM 1527 O O . ASP A 1 182 ? -17.548 -9.878 37.715 1.00 92.75 182 ASP A O 1
ATOM 1531 N N . LEU A 1 183 ? -19.558 -10.887 37.813 1.00 92.62 183 LEU A N 1
ATOM 1532 C CA . LEU A 1 183 ? -20.003 -10.235 39.049 1.00 92.62 183 LEU A CA 1
ATOM 1533 C C . LEU A 1 183 ? -19.172 -10.642 40.273 1.00 92.62 183 LEU A C 1
ATOM 1535 O O . LEU A 1 183 ? -19.208 -9.942 41.280 1.00 92.62 183 LEU A O 1
ATOM 1539 N N . THR A 1 184 ? -18.415 -11.741 40.192 1.00 96.06 184 THR A N 1
ATOM 1540 C CA . THR A 1 184 ? -17.509 -12.175 41.267 1.00 96.06 184 THR A CA 1
ATOM 1541 C C . THR A 1 184 ? -16.193 -11.398 41.279 1.00 96.06 184 THR A C 1
ATOM 1543 O O . THR A 1 184 ? -15.423 -11.507 42.232 1.00 96.06 184 THR A O 1
ATOM 1546 N N . LYS A 1 185 ? -15.921 -10.608 40.230 1.00 92.31 185 LYS A N 1
ATOM 1547 C CA . LYS A 1 185 ? -14.674 -9.864 40.064 1.00 92.31 185 LYS A CA 1
ATOM 1548 C C . LYS A 1 185 ? -14.888 -8.368 40.236 1.00 92.31 185 LYS A C 1
ATOM 1550 O O . LYS A 1 185 ? -15.711 -7.735 39.569 1.00 92.31 185 LYS A O 1
ATOM 1555 N N . GLU A 1 186 ? -14.057 -7.781 41.083 1.00 90.38 186 GLU A N 1
ATOM 1556 C CA . GLU A 1 186 ? -13.936 -6.335 41.187 1.00 90.38 186 GLU A CA 1
ATOM 1557 C C . GLU A 1 186 ? -12.983 -5.799 40.118 1.00 90.38 186 GLU A C 1
ATOM 1559 O O . GLU A 1 186 ? -11.967 -6.412 39.784 1.00 90.38 186 GLU A O 1
ATOM 1564 N N . LEU A 1 187 ? -13.334 -4.645 39.552 1.00 87.75 187 LEU A N 1
ATOM 1565 C CA . LEU A 1 187 ? -12.442 -3.934 38.647 1.00 87.75 187 LEU A CA 1
ATOM 1566 C C . LEU A 1 187 ? -11.498 -3.080 39.482 1.00 87.75 187 LEU A C 1
ATOM 1568 O O . LEU A 1 187 ? -11.918 -2.460 40.458 1.00 87.75 187 LEU A O 1
ATOM 1572 N N . LEU A 1 188 ? -10.241 -3.006 39.051 1.00 90.31 188 LEU A N 1
ATOM 1573 C CA . LEU A 1 188 ? -9.315 -2.026 39.596 1.00 90.31 188 LEU A CA 1
ATOM 1574 C C . LEU A 1 188 ? -9.877 -0.609 39.394 1.00 90.31 188 LEU A C 1
ATOM 1576 O O . LEU A 1 188 ? -10.587 -0.360 38.409 1.00 90.31 188 LEU A O 1
ATOM 1580 N N . PRO A 1 189 ? -9.555 0.330 40.300 1.00 91.19 189 PRO A N 1
ATOM 1581 C CA . PRO A 1 189 ? -9.941 1.719 40.126 1.00 91.19 189 PRO A CA 1
ATOM 1582 C C . PRO A 1 189 ? -9.408 2.263 38.798 1.00 91.19 189 PRO A C 1
ATOM 1584 O O . PRO A 1 189 ? -8.384 1.818 38.272 1.00 91.19 189 PRO A O 1
ATOM 1587 N N . GLN A 1 190 ? -10.122 3.243 38.249 1.00 89.31 190 GLN A N 1
ATOM 1588 C CA . GLN A 1 190 ? -9.736 3.880 36.998 1.00 89.31 190 GLN A CA 1
ATOM 1589 C C . GLN A 1 190 ? -8.312 4.448 37.099 1.00 89.31 190 GLN A C 1
ATOM 1591 O O . GLN A 1 190 ? -7.973 5.142 38.055 1.00 89.31 190 GLN A O 1
ATOM 1596 N N . GLY A 1 191 ? -7.488 4.170 36.085 1.00 91.31 191 GLY A N 1
ATOM 1597 C CA . GLY A 1 191 ? -6.151 4.752 35.983 1.00 91.31 191 GLY A CA 1
ATOM 1598 C C . GLY A 1 191 ? -6.172 6.277 35.815 1.00 91.31 191 GLY A C 1
ATOM 1599 O O . GLY A 1 191 ? -7.206 6.879 35.522 1.00 91.31 191 GLY A O 1
ATOM 1600 N N . ILE A 1 192 ? -4.998 6.895 35.937 1.00 94.12 192 ILE A N 1
ATOM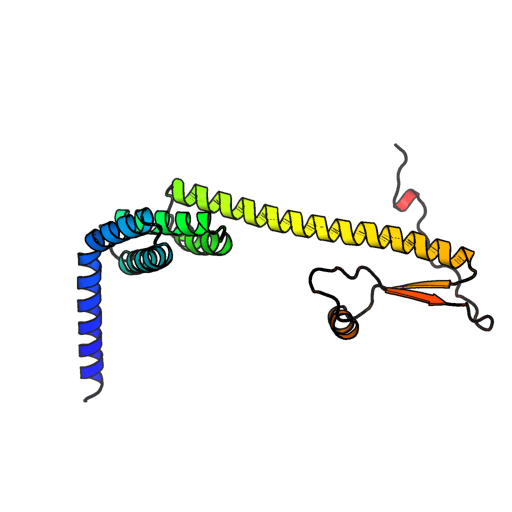 1601 C CA . ILE A 1 192 ? -4.817 8.352 35.895 1.00 94.12 192 ILE A CA 1
ATOM 1602 C C . ILE A 1 192 ? -5.380 8.947 34.588 1.00 94.12 192 ILE A C 1
ATOM 1604 O O . ILE A 1 192 ? -5.274 8.359 33.505 1.00 94.12 192 ILE A O 1
ATOM 1608 N N . ARG A 1 193 ? -6.010 10.120 34.690 1.00 94.44 193 ARG A N 1
ATOM 1609 C CA . ARG A 1 193 ? -6.395 10.973 33.557 1.00 94.44 193 ARG A CA 1
ATOM 1610 C C . ARG A 1 193 ? -5.737 12.333 33.741 1.00 94.44 193 ARG A C 1
ATOM 1612 O O . ARG A 1 193 ? -5.841 12.910 34.819 1.00 94.44 193 ARG A O 1
ATOM 1619 N N . PHE A 1 194 ? -5.061 12.818 32.704 1.00 95.69 194 PHE A N 1
ATOM 1620 C CA . PHE A 1 194 ? -4.453 14.145 32.731 1.00 95.69 194 PHE A CA 1
ATOM 1621 C C . PHE A 1 194 ? -5.541 15.230 32.761 1.00 95.69 194 PHE A C 1
ATOM 1623 O O . PHE A 1 194 ? -6.573 15.064 32.098 1.00 95.69 194 PHE A O 1
ATOM 1630 N N . PRO A 1 195 ? -5.353 16.321 33.523 1.00 95.75 195 PRO A N 1
ATOM 1631 C CA . PRO A 1 195 ? -6.244 17.472 33.471 1.00 95.75 195 PRO A CA 1
ATOM 1632 C C . PRO A 1 195 ? -6.188 18.155 32.096 1.00 95.75 195 PRO A C 1
ATOM 1634 O O . PRO A 1 195 ? -5.203 18.052 31.368 1.00 95.75 195 PRO A O 1
ATOM 1637 N N . PHE A 1 196 ? -7.247 18.890 31.742 1.00 96.69 196 PHE A N 1
ATOM 1638 C CA . PHE A 1 196 ? -7.347 19.585 30.449 1.00 96.69 196 PHE A CA 1
ATOM 1639 C C . PHE A 1 196 ? -6.169 20.531 30.178 1.00 96.69 196 PHE A C 1
ATOM 1641 O O . PHE A 1 196 ? -5.725 20.629 29.038 1.00 96.69 196 PHE A O 1
ATOM 1648 N N . SER A 1 197 ? -5.635 21.174 31.220 1.00 96.50 197 SER A N 1
ATOM 1649 C CA . SER A 1 197 ? -4.469 22.062 31.139 1.00 96.50 197 SER A CA 1
ATOM 1650 C C . SER A 1 197 ? -3.235 21.418 30.506 1.00 96.50 197 SER A C 1
ATOM 1652 O O . SER A 1 197 ? -2.392 22.135 29.975 1.00 96.50 197 SER A O 1
ATOM 1654 N N . ASP A 1 198 ? -3.131 20.089 30.543 1.00 96.69 198 ASP A N 1
ATOM 1655 C CA . ASP A 1 198 ? -1.954 19.366 30.061 1.00 96.69 198 ASP A CA 1
ATOM 1656 C C . ASP A 1 198 ? -2.000 19.120 28.547 1.00 96.69 198 ASP A C 1
ATOM 1658 O O . ASP A 1 198 ? -0.961 18.910 27.924 1.00 96.69 198 ASP A O 1
ATOM 1662 N N . PHE A 1 199 ? -3.190 19.134 27.934 1.00 95.81 199 PHE A N 1
ATOM 1663 C CA . PHE A 1 199 ? -3.364 18.792 26.515 1.00 95.81 199 PHE A CA 1
ATOM 1664 C C . PHE A 1 199 ? -4.239 19.770 25.721 1.00 95.81 199 PHE A C 1
ATOM 1666 O O . PHE A 1 199 ? -4.360 19.629 24.502 1.00 95.81 199 PHE A O 1
ATOM 1673 N N . GLY A 1 200 ? -4.848 20.762 26.369 1.00 95.62 200 GLY A N 1
ATOM 1674 C CA . GLY A 1 200 ? -5.757 21.718 25.747 1.00 95.62 200 GLY A CA 1
ATOM 1675 C C . GLY A 1 200 ? -5.569 23.146 26.255 1.00 95.62 200 GLY A C 1
ATOM 1676 O O . GLY A 1 200 ? -5.095 23.387 27.362 1.00 95.62 200 GLY A O 1
ATOM 1677 N N . LYS A 1 201 ? -5.957 24.116 25.421 1.00 95.81 201 LYS A N 1
ATOM 1678 C CA . LYS A 1 201 ? -6.005 25.543 25.766 1.00 95.81 201 LYS A CA 1
ATOM 1679 C C . LYS A 1 201 ? -7.269 26.186 25.203 1.00 95.81 201 LYS A C 1
ATOM 1681 O O . LYS A 1 201 ? -7.721 25.801 24.126 1.00 95.81 201 LYS A O 1
ATOM 1686 N N . ILE A 1 202 ? -7.806 27.166 25.921 1.00 95.31 202 ILE A N 1
ATOM 1687 C CA . ILE A 1 202 ? -8.895 28.032 25.456 1.00 95.31 202 ILE A CA 1
ATOM 1688 C C . ILE A 1 202 ? -8.231 29.305 24.921 1.00 95.31 202 ILE A C 1
ATOM 1690 O O . ILE A 1 202 ? -7.437 29.913 25.639 1.00 95.31 202 ILE A O 1
ATOM 1694 N N . ILE A 1 203 ? -8.489 29.642 23.655 1.00 92.69 203 ILE A N 1
ATOM 1695 C CA . ILE A 1 203 ? -8.008 30.863 22.987 1.00 92.69 203 ILE A CA 1
ATOM 1696 C C . ILE A 1 203 ? -9.212 31.745 22.696 1.00 92.69 203 ILE A C 1
ATOM 1698 O O . ILE A 1 203 ? -10.217 31.177 22.212 1.00 92.69 203 ILE A O 1
#